Protein AF-A0A3S4HCJ6-F1 (afdb_monomer_lite)

Sequence (213 aa):
MVFKGLETVRTDWTPLAQQFQQELYLRIFRNQPYQDYVRETIARLMNGELDEQLVYRKRLRRPLAEYQRNVPPHVRAARLADEHNLKLGRAQQYQQRGTIKYVWTTSGPEPVDYQQSPLDYDHYLTKQLQPVAEGILPFVNDDFATIVTGQLGAILIFCHPFHGHESLKMKREENVTNVLPSSNIAPFPFLAPILTHLRLFMEMINYCLQLKN

Organism: Klebsiella pneumoniae (NCBI:txid573)

pLDDT: mean 72.39, std 23.64, range [26.91, 95.31]

InterPro domains:
  IPR006134 DNA-directed DNA polymerase, family B, multifunctional domain [PF00136] (1-133)
  IPR042087 DNA polymerase family B, thumb domain [G3DSA:1.10.132.60] (11-155)
  IPR043502 DNA/RNA polymerase superfamily [SSF56672] (1-153)
  IPR050240 DNA polymerase type-B [PTHR10322] (1-151)

Radius of gyration: 24.85 Å; chains: 1; bounding box: 61×75×48 Å

Secondary structure (DSSP, 8-state):
---SS-----TT--HHHHHHHHHHHHHHHTT---HHHHHHHHHHHHTTTTGGGG-EEEEE-S-GGG--SS--HHHHHHHHHHHHHHHTTPPPSSTT-EEEEEEEETTEEEEGGG--SPB-HHHHIIIIIHHHHHTTGGGGT--HHHHHHTT-TTTGGGS-------------------------------SSHHHHHHHHHHHHHHHHHHTT-

Structure (mmCIF, N/CA/C/O backbone):
data_AF-A0A3S4HCJ6-F1
#
_entry.id   AF-A0A3S4HCJ6-F1
#
loop_
_atom_site.group_PDB
_atom_site.id
_atom_site.type_symbol
_atom_site.label_atom_id
_atom_site.label_alt_id
_atom_site.label_comp_id
_atom_site.label_asym_id
_atom_site.label_entity_id
_atom_site.label_seq_id
_atom_site.pdbx_PDB_ins_code
_atom_site.Cartn_x
_atom_site.Cartn_y
_atom_site.Cartn_z
_atom_site.occupancy
_atom_site.B_iso_or_equiv
_atom_site.auth_seq_id
_atom_site.auth_comp_id
_atom_site.auth_asym_id
_atom_site.auth_atom_id
_atom_site.pdbx_PDB_model_num
ATOM 1 N N . MET A 1 1 ? 17.365 -16.003 -4.133 1.00 48.75 1 MET A N 1
ATOM 2 C CA . MET A 1 1 ? 18.194 -14.779 -4.202 1.00 48.75 1 MET A CA 1
ATOM 3 C C . MET A 1 1 ? 18.385 -14.273 -2.787 1.00 48.75 1 MET A C 1
ATOM 5 O O . MET A 1 1 ? 17.402 -14.214 -2.065 1.00 48.75 1 MET A O 1
ATOM 9 N N . VAL A 1 2 ? 19.619 -13.980 -2.373 1.00 39.50 2 VAL A N 1
ATOM 10 C CA . VAL A 1 2 ? 19.898 -13.366 -1.067 1.00 39.50 2 VAL A CA 1
ATOM 11 C C . VAL A 1 2 ? 20.221 -11.904 -1.341 1.00 39.50 2 VAL A C 1
ATOM 13 O O . VAL A 1 2 ? 21.279 -11.597 -1.881 1.00 39.50 2 VAL A O 1
ATOM 16 N N . PHE A 1 3 ? 19.284 -11.016 -1.032 1.00 48.72 3 PHE A N 1
ATOM 17 C CA . PHE A 1 3 ? 19.489 -9.576 -1.117 1.00 48.72 3 PHE A CA 1
ATOM 18 C C . PHE A 1 3 ? 20.264 -9.148 0.131 1.00 48.72 3 PHE A C 1
ATOM 20 O O . PHE A 1 3 ? 19.659 -9.014 1.185 1.00 48.72 3 PHE A O 1
ATOM 27 N N . LYS A 1 4 ? 21.592 -8.995 0.047 1.00 41.47 4 LYS A N 1
ATOM 28 C CA . LYS A 1 4 ? 22.380 -8.364 1.120 1.00 41.47 4 LYS A CA 1
ATOM 29 C C . LYS A 1 4 ? 22.558 -6.883 0.797 1.00 41.47 4 LYS A C 1
ATOM 31 O O . LYS A 1 4 ? 23.030 -6.558 -0.287 1.00 41.47 4 LYS A O 1
ATOM 36 N N . GLY A 1 5 ? 22.115 -5.997 1.690 1.00 49.81 5 GLY A N 1
ATOM 37 C CA . GLY A 1 5 ? 22.109 -4.533 1.486 1.00 49.81 5 GLY A CA 1
ATOM 38 C C . GLY A 1 5 ? 20.846 -3.941 0.832 1.00 49.81 5 GLY A C 1
ATOM 39 O O . GLY A 1 5 ? 20.590 -2.754 0.984 1.00 49.81 5 GLY A O 1
ATOM 40 N N . LEU A 1 6 ? 20.003 -4.774 0.208 1.00 48.22 6 LEU A N 1
ATOM 41 C CA . LEU A 1 6 ? 18.607 -4.471 -0.171 1.00 48.22 6 LEU A CA 1
ATOM 42 C C . LEU A 1 6 ? 17.599 -5.097 0.814 1.00 48.22 6 LEU A C 1
ATOM 44 O O . LEU A 1 6 ? 16.421 -5.272 0.521 1.00 48.22 6 LEU A O 1
ATOM 48 N N . GLU A 1 7 ? 18.077 -5.424 2.015 1.00 46.12 7 GLU A N 1
ATOM 49 C CA . GLU A 1 7 ? 17.316 -5.964 3.153 1.00 46.12 7 GLU A CA 1
ATOM 50 C C . GLU A 1 7 ? 16.294 -4.959 3.704 1.00 46.12 7 GLU A C 1
ATOM 52 O O . GLU A 1 7 ? 15.466 -5.284 4.553 1.00 46.12 7 GLU A O 1
ATOM 57 N N . THR A 1 8 ? 16.315 -3.729 3.190 1.00 47.72 8 THR A N 1
ATOM 58 C CA . THR A 1 8 ? 15.335 -2.678 3.445 1.00 47.72 8 THR A CA 1
ATOM 59 C C . THR A 1 8 ? 14.027 -2.947 2.699 1.00 47.72 8 THR A C 1
ATOM 61 O O . THR A 1 8 ? 13.457 -2.042 2.095 1.00 47.72 8 THR A O 1
ATOM 64 N N . VAL A 1 9 ? 13.503 -4.176 2.773 1.00 55.75 9 VAL A N 1
ATOM 65 C CA . VAL A 1 9 ? 12.063 -4.388 2.608 1.00 55.75 9 VAL A CA 1
ATOM 66 C C . VAL A 1 9 ? 11.426 -3.547 3.699 1.00 55.75 9 VAL A C 1
ATOM 68 O O . VAL A 1 9 ? 11.427 -3.912 4.882 1.00 55.75 9 VAL A O 1
ATOM 71 N N . ARG A 1 10 ? 11.004 -2.334 3.339 1.00 69.56 10 ARG A N 1
ATOM 72 C CA . ARG A 1 10 ? 10.544 -1.402 4.350 1.00 69.56 10 ARG A CA 1
ATOM 73 C C . ARG A 1 10 ? 9.293 -2.015 4.970 1.00 69.56 10 ARG A C 1
ATOM 75 O O . ARG A 1 10 ? 8.376 -2.450 4.284 1.00 69.56 10 ARG A O 1
ATOM 82 N N . THR A 1 11 ? 9.252 -2.086 6.297 1.00 68.31 11 THR A N 1
ATOM 83 C CA . THR A 1 11 ? 8.130 -2.730 7.014 1.00 68.31 11 THR A CA 1
ATOM 84 C C . THR A 1 11 ? 6.789 -2.013 6.835 1.00 68.31 11 THR A C 1
ATOM 86 O O . THR A 1 11 ? 5.770 -2.462 7.350 1.00 68.31 11 THR A O 1
ATOM 89 N N . ASP A 1 12 ? 6.790 -0.839 6.211 1.00 73.00 12 ASP A N 1
ATOM 90 C CA . ASP A 1 12 ? 5.617 -0.067 5.823 1.00 73.00 12 ASP A CA 1
ATOM 91 C C . ASP A 1 12 ? 5.194 -0.304 4.365 1.00 73.00 12 ASP A C 1
ATOM 93 O O . ASP A 1 12 ? 4.282 0.370 3.896 1.00 73.00 12 ASP A O 1
ATOM 97 N N . TRP A 1 13 ? 5.813 -1.255 3.662 1.00 86.25 13 TRP A N 1
ATOM 98 C CA . TRP A 1 13 ? 5.449 -1.611 2.296 1.00 86.25 13 TRP A CA 1
ATOM 99 C C . TRP A 1 13 ? 4.347 -2.652 2.227 1.00 86.25 13 TRP A C 1
ATOM 101 O O . TRP A 1 13 ? 4.312 -3.629 2.982 1.00 86.25 13 TRP A O 1
ATOM 111 N N . THR A 1 14 ? 3.472 -2.433 1.258 1.00 91.81 14 THR A N 1
ATOM 112 C CA . THR A 1 14 ? 2.421 -3.364 0.858 1.00 91.81 14 THR A CA 1
ATOM 113 C C . THR A 1 14 ? 3.012 -4.599 0.172 1.00 91.81 14 THR A C 1
ATOM 115 O O . THR A 1 14 ? 4.110 -4.520 -0.389 1.00 91.81 14 THR A O 1
ATOM 118 N N . PRO A 1 15 ? 2.306 -5.745 0.179 1.00 91.81 15 PRO A N 1
ATOM 119 C CA . PRO A 1 15 ? 2.662 -6.882 -0.667 1.00 91.81 15 PRO A CA 1
ATOM 120 C C . PRO A 1 15 ? 2.902 -6.485 -2.130 1.00 91.81 15 PRO A C 1
ATOM 122 O O . PRO A 1 15 ? 3.870 -6.966 -2.716 1.00 91.81 15 PRO A O 1
ATOM 125 N N . LEU A 1 16 ? 2.110 -5.543 -2.661 1.00 92.88 16 LEU A N 1
ATOM 126 C CA . LEU A 1 16 ? 2.294 -4.979 -4.000 1.00 92.88 16 LEU A CA 1
ATOM 127 C C . LEU A 1 16 ? 3.714 -4.431 -4.196 1.00 92.88 16 LEU A C 1
ATOM 129 O O . LEU A 1 16 ? 4.419 -4.857 -5.106 1.00 92.88 16 LEU A O 1
ATOM 133 N N . ALA A 1 17 ? 4.158 -3.510 -3.335 1.00 91.12 17 ALA A N 1
ATOM 134 C CA . ALA A 1 17 ? 5.486 -2.901 -3.455 1.00 91.12 17 ALA A CA 1
ATOM 135 C C . ALA A 1 17 ? 6.613 -3.930 -3.329 1.00 91.12 17 ALA A C 1
ATOM 137 O O . ALA A 1 17 ? 7.614 -3.851 -4.036 1.00 91.12 17 ALA A O 1
ATOM 138 N N . GLN A 1 18 ? 6.449 -4.901 -2.427 1.00 89.88 18 GLN A N 1
ATOM 139 C CA . GLN A 1 18 ? 7.444 -5.948 -2.206 1.00 89.88 18 GLN A CA 1
ATOM 140 C C . GLN A 1 18 ? 7.595 -6.842 -3.439 1.00 89.88 18 GLN A C 1
ATOM 142 O O . GLN A 1 18 ? 8.719 -7.117 -3.857 1.00 89.88 18 GLN A O 1
ATOM 147 N N . GLN A 1 19 ? 6.479 -7.274 -4.032 1.00 90.75 19 GLN A N 1
ATOM 148 C CA . GLN A 1 19 ? 6.490 -8.079 -5.254 1.00 90.75 19 GLN A CA 1
ATOM 149 C C . GLN A 1 19 ? 7.031 -7.280 -6.438 1.00 90.75 19 GLN A C 1
ATOM 151 O O . GLN A 1 19 ? 7.912 -7.764 -7.147 1.00 90.75 19 GLN A O 1
ATOM 156 N N . PHE A 1 20 ? 6.573 -6.036 -6.593 1.00 92.19 20 PHE A N 1
ATOM 157 C CA . PHE A 1 20 ? 7.039 -5.137 -7.641 1.00 92.19 20 PHE A CA 1
ATOM 158 C C . PHE A 1 20 ? 8.551 -4.912 -7.576 1.00 92.19 20 PHE A C 1
ATOM 160 O O . PHE A 1 20 ? 9.236 -5.033 -8.588 1.00 92.19 20 PHE A O 1
ATOM 167 N N . GLN A 1 21 ? 9.098 -4.670 -6.381 1.00 89.38 21 GLN A N 1
ATOM 168 C CA . GLN A 1 21 ? 10.539 -4.530 -6.185 1.00 89.38 21 GLN A CA 1
ATOM 169 C C . GLN A 1 21 ? 11.288 -5.798 -6.578 1.00 89.38 21 GLN A C 1
ATOM 171 O O . GLN A 1 21 ? 12.254 -5.723 -7.330 1.00 89.38 21 GLN A O 1
ATOM 176 N N . GLN A 1 22 ? 10.862 -6.956 -6.068 1.00 89.38 22 GLN A N 1
ATOM 177 C CA . GLN A 1 22 ? 11.552 -8.218 -6.325 1.00 89.38 22 GLN A CA 1
ATOM 178 C C . GLN A 1 22 ? 11.616 -8.529 -7.820 1.00 89.38 22 GLN A C 1
ATOM 180 O O . GLN A 1 22 ? 12.688 -8.856 -8.326 1.00 89.38 22 GLN A O 1
ATOM 185 N N . GLU A 1 23 ? 10.495 -8.390 -8.522 1.00 91.38 23 GLU A N 1
ATOM 186 C CA . GLU A 1 23 ? 10.385 -8.716 -9.941 1.00 91.38 23 GLU A CA 1
ATOM 187 C C . GLU A 1 23 ? 11.097 -7.684 -10.827 1.00 91.38 23 GLU A C 1
ATOM 189 O O . GLU A 1 23 ? 11.856 -8.060 -11.723 1.00 91.38 23 GLU A O 1
ATOM 194 N N . LEU A 1 24 ? 10.942 -6.385 -10.541 1.00 90.56 24 LEU A N 1
ATOM 195 C CA . LEU A 1 24 ? 11.655 -5.325 -11.260 1.00 90.56 24 LEU A CA 1
ATOM 196 C C . LEU A 1 24 ? 13.171 -5.504 -11.131 1.00 90.56 24 LEU A C 1
ATOM 198 O O . LEU A 1 24 ? 13.900 -5.452 -12.121 1.00 90.56 24 LEU A O 1
ATOM 202 N N . TYR A 1 25 ? 13.648 -5.773 -9.917 1.00 88.56 25 TYR A N 1
ATOM 203 C CA . TYR A 1 25 ? 15.071 -5.951 -9.651 1.00 88.56 25 TYR A CA 1
ATOM 204 C C . TYR A 1 25 ? 15.590 -7.218 -10.322 1.00 88.56 25 TYR A C 1
ATOM 206 O O . TYR A 1 25 ? 16.663 -7.202 -10.918 1.00 88.56 25 TYR A O 1
ATOM 214 N N . LEU A 1 26 ? 14.824 -8.311 -10.270 1.00 89.19 26 LEU A N 1
ATOM 215 C CA . LEU A 1 26 ? 15.171 -9.559 -10.941 1.00 89.19 26 LEU A CA 1
ATOM 216 C C . LEU A 1 26 ? 15.372 -9.351 -12.445 1.00 89.19 26 LEU A C 1
ATOM 218 O O . LEU A 1 26 ? 16.354 -9.850 -12.997 1.00 89.19 26 LEU A O 1
ATOM 222 N N . ARG A 1 27 ? 14.469 -8.609 -13.092 1.00 90.94 27 ARG A N 1
ATOM 223 C CA . ARG A 1 27 ? 14.547 -8.306 -14.526 1.00 90.94 27 ARG A CA 1
ATOM 224 C C . ARG A 1 27 ? 15.751 -7.440 -14.849 1.00 90.94 27 ARG A C 1
ATOM 226 O O . ARG A 1 27 ? 16.522 -7.802 -15.732 1.00 90.94 27 ARG A O 1
ATOM 233 N N . ILE A 1 28 ? 15.962 -6.364 -14.091 1.00 88.12 28 ILE A N 1
ATOM 234 C CA . ILE A 1 28 ? 17.108 -5.466 -14.272 1.00 88.12 28 ILE A CA 1
ATOM 235 C C . ILE A 1 28 ? 18.428 -6.227 -14.100 1.00 88.12 28 ILE A C 1
ATOM 237 O O . ILE A 1 28 ? 19.285 -6.170 -14.976 1.00 88.12 28 ILE A O 1
ATOM 241 N N . PHE A 1 29 ? 18.578 -7.023 -13.038 1.00 85.50 29 PHE A N 1
ATOM 242 C CA . PHE A 1 29 ? 19.799 -7.804 -12.808 1.00 85.50 29 PHE A CA 1
ATOM 243 C C . PHE A 1 29 ? 20.041 -8.895 -13.854 1.00 85.50 29 PHE A C 1
ATOM 245 O O . PHE A 1 29 ? 21.175 -9.334 -14.034 1.00 85.50 29 PHE A O 1
ATOM 252 N N . ARG A 1 30 ? 18.991 -9.353 -14.538 1.00 89.69 30 ARG A N 1
ATOM 253 C CA . ARG A 1 30 ? 19.085 -10.309 -15.647 1.00 89.69 30 ARG A CA 1
ATOM 254 C C . ARG A 1 30 ? 19.177 -9.634 -17.017 1.00 89.69 30 ARG A C 1
ATOM 256 O O . ARG A 1 30 ? 19.143 -10.346 -18.016 1.00 89.69 30 ARG A O 1
ATOM 263 N N . ASN A 1 31 ? 19.277 -8.303 -17.076 1.00 87.06 31 ASN A N 1
ATOM 264 C CA . AS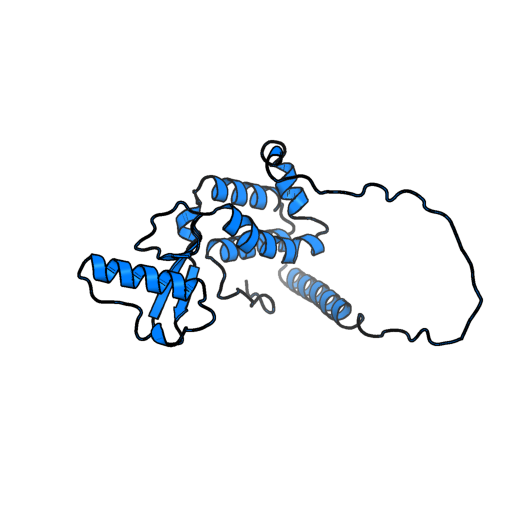N A 1 31 ? 19.222 -7.515 -18.311 1.00 87.06 31 ASN A CA 1
ATOM 265 C C . ASN A 1 31 ? 17.983 -7.836 -19.175 1.00 87.06 31 ASN A C 1
ATOM 267 O O . ASN A 1 31 ? 18.051 -7.862 -20.402 1.00 87.06 31 ASN A O 1
ATOM 271 N N . GLN A 1 32 ? 16.849 -8.126 -18.533 1.00 89.75 32 GLN A N 1
ATOM 272 C CA . GLN A 1 32 ? 15.577 -8.405 -19.196 1.00 89.75 32 GLN A CA 1
ATOM 273 C C . GLN A 1 32 ? 14.756 -7.121 -19.384 1.00 89.75 32 GLN A C 1
ATOM 275 O O . GLN A 1 32 ? 14.854 -6.207 -18.560 1.00 89.75 32 GLN A O 1
ATOM 280 N N . PRO A 1 33 ? 13.879 -7.063 -20.405 1.00 90.25 33 PRO A N 1
ATOM 281 C CA . PRO A 1 33 ? 12.926 -5.970 -20.553 1.00 90.25 33 PRO A CA 1
ATOM 282 C C . PRO A 1 33 ? 12.009 -5.853 -19.325 1.00 90.25 33 PRO A C 1
ATOM 284 O O . PRO A 1 33 ? 11.351 -6.817 -18.915 1.00 90.25 33 PRO A O 1
ATOM 287 N N . TYR A 1 34 ? 11.960 -4.657 -18.738 1.00 91.75 34 TYR A N 1
ATOM 288 C CA . TYR A 1 34 ? 11.163 -4.362 -17.542 1.00 91.75 34 TYR A CA 1
ATOM 289 C C . TYR A 1 34 ? 10.093 -3.287 -17.762 1.00 91.75 34 TYR A C 1
ATOM 291 O O . TYR A 1 34 ? 9.140 -3.233 -16.992 1.00 91.75 34 TYR A O 1
ATOM 299 N N . GLN A 1 35 ? 10.199 -2.458 -18.805 1.00 89.38 35 GLN A N 1
ATOM 300 C CA . GLN A 1 35 ? 9.256 -1.358 -19.051 1.00 89.38 35 GLN A CA 1
ATOM 301 C C . GLN A 1 35 ? 7.813 -1.854 -19.225 1.00 89.38 35 GLN A C 1
ATOM 303 O O . GLN A 1 35 ? 6.892 -1.289 -18.640 1.00 89.38 35 GLN A O 1
ATOM 308 N N . ASP A 1 36 ? 7.613 -2.947 -19.966 1.00 89.81 36 ASP A N 1
ATOM 309 C CA . ASP A 1 36 ? 6.287 -3.557 -20.144 1.00 89.81 36 ASP A CA 1
ATOM 310 C C . ASP A 1 36 ? 5.726 -4.097 -18.833 1.00 89.81 36 ASP A C 1
ATOM 312 O O . ASP A 1 36 ? 4.558 -3.883 -18.536 1.00 89.81 36 ASP A O 1
ATOM 316 N N . TYR A 1 37 ? 6.576 -4.703 -18.002 1.00 92.06 37 TYR A N 1
ATOM 317 C CA . TYR A 1 37 ? 6.180 -5.179 -16.679 1.00 92.06 37 TYR A CA 1
ATOM 318 C C . TYR A 1 37 ? 5.717 -4.037 -15.768 1.00 92.06 37 TYR A C 1
ATOM 320 O O . TYR A 1 37 ? 4.705 -4.164 -15.076 1.00 92.06 37 TYR A O 1
ATOM 328 N N . VAL A 1 38 ? 6.430 -2.906 -15.780 1.00 90.81 38 VAL A N 1
ATOM 329 C CA . VAL A 1 38 ? 6.038 -1.718 -15.010 1.00 90.81 38 VAL A CA 1
ATOM 330 C C . VAL A 1 38 ? 4.691 -1.187 -15.500 1.00 90.81 38 VAL A C 1
ATOM 332 O O . VAL A 1 38 ? 3.785 -0.995 -14.690 1.00 90.81 38 VAL A O 1
ATOM 335 N N . ARG A 1 39 ? 4.526 -1.021 -16.817 1.00 89.00 39 ARG A N 1
ATOM 336 C CA . ARG A 1 39 ? 3.276 -0.546 -17.435 1.00 89.00 39 ARG A CA 1
ATOM 337 C C . ARG A 1 39 ? 2.092 -1.471 -17.163 1.00 89.00 39 ARG A C 1
ATOM 339 O O . ARG A 1 39 ? 1.010 -1.006 -16.815 1.00 89.00 39 ARG A O 1
ATOM 346 N N . GLU A 1 40 ? 2.295 -2.778 -17.277 1.00 91.56 40 GLU A N 1
ATOM 347 C CA . GLU A 1 40 ? 1.274 -3.780 -16.978 1.00 91.56 40 GLU A CA 1
ATOM 348 C C . GLU A 1 40 ? 0.887 -3.742 -15.498 1.00 91.56 40 GLU A C 1
ATOM 350 O O . GLU A 1 40 ? -0.295 -3.706 -15.172 1.00 91.56 40 GLU A O 1
ATOM 355 N N . THR A 1 41 ? 1.864 -3.668 -14.591 1.00 92.75 41 THR A N 1
ATOM 356 C CA . THR A 1 41 ? 1.593 -3.594 -13.147 1.00 92.75 41 THR A CA 1
ATOM 357 C C . THR A 1 41 ? 0.760 -2.362 -12.795 1.00 92.75 41 THR A C 1
ATOM 359 O O . THR A 1 41 ? -0.176 -2.458 -12.002 1.00 92.75 41 THR A O 1
ATOM 362 N N . ILE A 1 42 ? 1.058 -1.212 -13.407 1.00 91.44 42 ILE A N 1
ATOM 363 C CA . ILE A 1 42 ? 0.298 0.025 -13.197 1.00 91.44 42 ILE A CA 1
ATOM 364 C C . ILE A 1 42 ? -1.118 -0.102 -13.759 1.00 91.44 42 ILE A C 1
ATOM 366 O O . ILE A 1 42 ? -2.069 0.241 -13.064 1.00 91.44 42 ILE A O 1
ATOM 370 N N . ALA A 1 43 ? -1.283 -0.639 -14.970 1.00 90.56 43 ALA A N 1
ATOM 371 C CA . ALA A 1 43 ? -2.606 -0.857 -15.553 1.00 90.56 43 ALA A CA 1
ATOM 372 C C . ALA A 1 43 ? -3.470 -1.779 -14.675 1.00 90.56 43 ALA A C 1
ATOM 374 O O . ALA A 1 43 ? -4.614 -1.453 -14.371 1.00 90.56 43 ALA A O 1
ATOM 375 N N . ARG A 1 44 ? -2.896 -2.883 -14.185 1.00 92.44 44 ARG A N 1
ATOM 376 C CA . ARG A 1 44 ? -3.575 -3.827 -13.285 1.00 92.44 44 ARG A CA 1
ATOM 377 C C . ARG A 1 44 ? -3.937 -3.199 -11.941 1.00 92.44 44 ARG A C 1
ATOM 379 O O . ARG A 1 44 ? -5.012 -3.473 -11.413 1.00 92.44 44 ARG A O 1
ATOM 386 N N . LEU A 1 45 ? -3.075 -2.331 -11.405 1.00 91.88 45 LEU A N 1
ATOM 387 C CA . LEU A 1 45 ? -3.382 -1.542 -10.211 1.00 91.88 45 LEU A CA 1
ATOM 388 C C . LEU A 1 45 ? -4.577 -0.612 -10.458 1.00 91.88 45 LEU A C 1
ATOM 390 O O . LEU A 1 45 ? -5.504 -0.606 -9.659 1.00 91.88 45 LEU A O 1
ATOM 394 N N . MET A 1 46 ? -4.573 0.143 -11.560 1.00 88.88 46 MET A N 1
ATOM 395 C CA . MET A 1 46 ? -5.653 1.083 -11.890 1.00 88.88 46 MET A CA 1
ATOM 396 C C . MET A 1 46 ? -6.980 0.379 -12.212 1.00 88.88 46 MET A C 1
ATOM 398 O O . MET A 1 46 ? -8.044 0.950 -11.988 1.00 88.88 46 MET A O 1
ATOM 402 N N . ASN A 1 47 ? -6.924 -0.864 -12.695 1.00 90.75 47 ASN A N 1
ATOM 403 C CA . ASN A 1 47 ? -8.097 -1.703 -12.948 1.00 90.75 47 ASN A CA 1
ATOM 404 C C . ASN A 1 47 ? -8.655 -2.392 -11.687 1.00 90.75 47 ASN A C 1
ATOM 406 O O . ASN A 1 47 ? -9.672 -3.076 -11.784 1.00 90.75 47 ASN A O 1
ATOM 410 N N . GLY A 1 48 ? -8.009 -2.256 -10.522 1.00 91.38 48 GLY A N 1
ATOM 411 C CA . GLY A 1 48 ? -8.428 -2.929 -9.284 1.00 91.38 48 GLY A CA 1
ATOM 412 C C . GLY A 1 48 ? -8.138 -4.436 -9.251 1.00 91.38 48 GLY A C 1
ATOM 413 O O . GLY A 1 48 ? -8.716 -5.184 -8.469 1.00 91.38 48 GLY A O 1
ATOM 414 N N . GLU A 1 49 ? -7.234 -4.931 -10.101 1.00 92.81 49 GLU A N 1
ATOM 415 C CA . GLU A 1 49 ? -6.883 -6.360 -10.141 1.00 92.81 49 GLU A CA 1
ATOM 416 C C . GLU A 1 49 ? -5.918 -6.773 -9.018 1.00 92.81 49 GLU A C 1
ATOM 418 O O . GLU A 1 49 ? -5.629 -7.957 -8.836 1.00 92.81 49 GLU A O 1
ATOM 423 N N . LEU A 1 50 ? -5.360 -5.797 -8.297 1.00 92.69 50 LEU A N 1
ATOM 424 C CA . LEU A 1 50 ? -4.306 -5.993 -7.299 1.00 92.69 50 LEU A CA 1
ATOM 425 C C . LEU A 1 50 ? -4.754 -5.636 -5.873 1.00 92.69 50 LEU A C 1
ATOM 427 O O . LEU A 1 50 ? -3.909 -5.565 -4.981 1.00 92.69 50 LEU A O 1
ATOM 431 N N . ASP A 1 51 ? -6.056 -5.458 -5.638 1.00 91.88 51 ASP A N 1
ATOM 432 C CA . ASP A 1 51 ? -6.633 -4.940 -4.387 1.00 91.88 51 ASP A CA 1
ATOM 433 C C . ASP A 1 51 ? -6.209 -5.717 -3.136 1.00 91.88 51 ASP A C 1
ATOM 435 O O . ASP A 1 51 ? -5.864 -5.135 -2.104 1.00 91.88 51 ASP A O 1
ATOM 439 N N . GLU A 1 52 ? -6.125 -7.044 -3.234 1.00 90.69 52 GLU A N 1
ATOM 440 C CA . GLU A 1 52 ? -5.689 -7.904 -2.127 1.00 90.69 52 GLU A CA 1
ATOM 441 C C . GLU A 1 52 ? -4.250 -7.607 -1.670 1.00 90.69 52 GLU A C 1
ATOM 443 O O . GLU A 1 52 ? -3.873 -7.849 -0.517 1.00 90.69 52 GLU A O 1
ATOM 448 N N . GLN A 1 53 ? -3.432 -7.055 -2.567 1.00 92.31 53 GLN A N 1
ATOM 449 C CA . GLN A 1 53 ? -2.035 -6.725 -2.317 1.00 92.31 53 GLN A CA 1
ATOM 450 C C . GLN A 1 53 ? -1.841 -5.318 -1.749 1.00 92.31 53 GLN A C 1
ATOM 452 O O . GLN A 1 53 ? -0.714 -4.960 -1.407 1.00 92.31 53 GLN A O 1
ATOM 457 N N . LEU A 1 54 ? -2.913 -4.533 -1.608 1.00 93.81 54 LEU A N 1
ATOM 458 C CA . LEU A 1 54 ? -2.885 -3.135 -1.161 1.00 93.81 54 LEU A CA 1
ATOM 459 C C . LEU A 1 54 ? -2.986 -2.982 0.365 1.00 93.81 54 LEU A C 1
ATOM 461 O O . LEU A 1 54 ? -2.995 -1.872 0.906 1.00 93.81 54 LEU A O 1
ATOM 465 N N . VAL A 1 55 ? -3.041 -4.104 1.085 1.00 93.75 55 VAL A N 1
ATOM 466 C CA . VAL A 1 55 ? -3.216 -4.136 2.537 1.00 93.75 55 VAL A CA 1
ATOM 467 C C . VAL A 1 55 ? -1.917 -3.796 3.265 1.00 93.75 55 VAL A C 1
ATOM 469 O O . VAL A 1 55 ? -0.945 -4.558 3.258 1.00 93.75 55 VAL A O 1
ATOM 472 N N . TYR A 1 56 ? -1.939 -2.698 4.014 1.00 93.06 56 TYR A N 1
ATOM 473 C CA . TYR A 1 56 ? -0.910 -2.370 4.990 1.00 93.06 56 TYR A CA 1
ATOM 474 C C . TYR A 1 56 ? -1.084 -3.188 6.265 1.00 93.06 56 TYR A C 1
ATOM 476 O O . TYR A 1 56 ? -2.194 -3.425 6.744 1.00 93.06 56 TYR A O 1
ATOM 484 N N . ARG A 1 57 ? 0.039 -3.571 6.880 1.00 90.62 57 ARG A N 1
ATOM 485 C CA . ARG A 1 57 ? 0.059 -4.251 8.181 1.00 90.62 57 ARG A CA 1
ATOM 486 C C . ARG A 1 57 ? 0.976 -3.505 9.132 1.00 90.62 57 ARG A C 1
ATOM 488 O O . ARG A 1 57 ? 2.158 -3.322 8.847 1.00 90.62 57 ARG A O 1
ATOM 495 N N . LYS A 1 58 ? 0.458 -3.083 10.286 1.00 90.12 58 LYS A N 1
ATOM 496 C CA . LYS A 1 58 ? 1.288 -2.433 11.307 1.00 90.12 58 LYS A CA 1
ATOM 497 C C . LYS A 1 58 ? 0.924 -2.892 12.706 1.00 90.12 58 LYS A C 1
ATOM 499 O O . LYS A 1 58 ? -0.245 -3.038 13.048 1.00 90.12 58 LYS A O 1
ATOM 504 N N . ARG A 1 59 ? 1.951 -3.090 13.532 1.00 89.31 59 ARG A N 1
ATOM 505 C CA . ARG A 1 59 ? 1.782 -3.388 14.953 1.00 89.31 59 ARG A CA 1
ATOM 506 C C . ARG A 1 59 ? 1.609 -2.095 15.746 1.00 89.31 59 ARG A C 1
ATOM 508 O O . ARG A 1 59 ? 2.466 -1.212 15.683 1.00 89.31 59 ARG A O 1
ATOM 515 N N . LEU A 1 60 ? 0.548 -2.030 16.539 1.00 88.19 60 LEU A N 1
ATOM 516 C CA . LEU A 1 60 ? 0.341 -1.015 17.564 1.00 88.19 60 LEU A CA 1
ATOM 517 C C . LEU A 1 60 ? 1.293 -1.312 18.727 1.00 88.19 60 LEU A C 1
ATOM 519 O O . LEU A 1 60 ? 1.170 -2.333 19.408 1.00 88.19 60 LEU A O 1
ATOM 523 N N . ARG A 1 61 ? 2.299 -0.450 18.910 1.00 86.19 61 ARG A N 1
ATOM 524 C CA . ARG A 1 61 ? 3.317 -0.608 19.966 1.00 86.19 61 ARG A CA 1
ATOM 525 C C . ARG A 1 61 ? 2.830 -0.108 21.324 1.00 86.19 61 ARG A C 1
ATOM 527 O O . ARG A 1 61 ? 3.310 -0.587 22.347 1.00 86.19 61 ARG A O 1
ATOM 534 N N . ARG A 1 62 ? 1.899 0.844 21.321 1.00 86.06 62 ARG A N 1
ATOM 535 C CA . ARG A 1 62 ? 1.306 1.452 22.512 1.00 86.06 62 ARG A CA 1
ATOM 536 C C . ARG A 1 62 ? -0.220 1.280 22.491 1.00 86.06 62 ARG A C 1
ATOM 538 O O . ARG A 1 62 ? -0.775 1.071 21.409 1.00 86.06 62 ARG A O 1
ATOM 545 N N . PRO A 1 63 ? -0.885 1.341 23.652 1.00 86.50 63 PRO A N 1
ATOM 546 C CA . PRO A 1 63 ? -2.334 1.484 23.755 1.00 86.50 63 PRO A CA 1
ATOM 547 C C . PRO A 1 63 ? -2.881 2.667 22.944 1.00 86.50 63 PRO A C 1
ATOM 549 O O . PRO A 1 63 ? -2.235 3.712 22.840 1.00 86.50 63 PRO A O 1
ATOM 552 N N . LEU A 1 64 ? -4.095 2.532 22.399 1.00 84.94 64 LEU A N 1
ATOM 553 C CA . LEU A 1 64 ? -4.722 3.562 21.551 1.00 84.94 64 LEU A CA 1
ATOM 554 C C . LEU A 1 64 ? -4.910 4.916 22.255 1.00 84.94 64 LEU A C 1
ATOM 556 O O . LEU A 1 64 ? -4.829 5.966 21.605 1.00 84.94 64 LEU A O 1
ATOM 560 N N . ALA A 1 65 ? -5.136 4.886 23.570 1.00 84.12 65 ALA A N 1
ATOM 561 C CA . ALA A 1 65 ? -5.325 6.068 24.409 1.00 84.12 65 ALA A CA 1
ATOM 562 C C . ALA A 1 65 ? -4.046 6.915 24.570 1.00 84.12 65 ALA A C 1
ATOM 564 O O . ALA A 1 65 ? -4.125 8.118 24.812 1.00 84.12 65 ALA A O 1
ATOM 565 N N . GLU A 1 66 ? -2.861 6.322 24.395 1.00 84.75 66 GLU A N 1
ATOM 566 C CA . GLU A 1 66 ? -1.583 7.032 24.548 1.00 84.75 66 GLU A CA 1
ATOM 567 C C . GLU A 1 66 ? -1.242 7.922 23.339 1.00 84.75 66 GLU A C 1
ATOM 569 O O . GLU A 1 66 ? -0.383 8.803 23.420 1.00 84.75 66 GLU A O 1
ATOM 574 N N . TYR A 1 67 ? -1.915 7.730 22.202 1.00 83.25 67 TYR A N 1
ATOM 575 C CA . TYR A 1 67 ? -1.694 8.521 20.990 1.00 83.25 67 TYR A CA 1
ATOM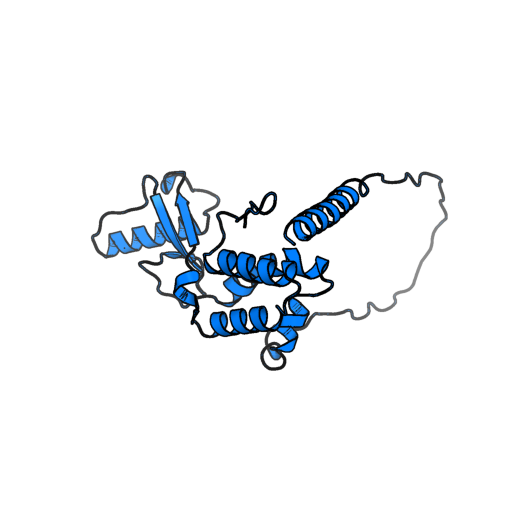 576 C C . TYR A 1 67 ? -2.527 9.813 21.008 1.00 83.25 67 TYR A C 1
ATOM 578 O O . TYR A 1 67 ? -3.588 9.886 20.389 1.00 83.25 67 TYR A O 1
ATOM 586 N N . GLN A 1 68 ? -2.059 10.842 21.721 1.00 78.25 68 GLN A N 1
ATOM 587 C CA . GLN A 1 68 ? -2.820 12.091 21.902 1.00 78.25 68 GLN A CA 1
ATOM 588 C C . GLN A 1 68 ? -2.496 13.200 20.885 1.00 78.25 68 GLN A C 1
ATOM 590 O O . GLN A 1 68 ? -3.398 13.923 20.482 1.00 78.25 68 GLN A O 1
ATOM 595 N N . ARG A 1 69 ? -1.231 13.358 20.461 1.00 78.88 69 ARG A N 1
ATOM 596 C CA . ARG A 1 69 ? -0.801 14.520 19.646 1.00 78.88 69 ARG A CA 1
ATOM 597 C C . ARG A 1 69 ? -0.739 14.245 18.146 1.00 78.88 69 ARG A C 1
ATOM 599 O O . ARG A 1 69 ? -1.437 14.885 17.375 1.00 78.88 69 ARG A O 1
ATOM 606 N N . ASN A 1 70 ? 0.103 13.304 17.727 1.00 84.44 70 ASN A N 1
ATOM 607 C CA . ASN A 1 70 ? 0.194 12.885 16.331 1.00 84.44 70 ASN A CA 1
ATOM 608 C C . ASN A 1 70 ? -0.437 11.501 16.230 1.00 84.44 70 ASN A C 1
ATOM 610 O O . ASN A 1 70 ? 0.031 10.585 16.907 1.00 84.44 70 ASN A O 1
ATOM 614 N N . VAL A 1 71 ? -1.510 11.375 15.451 1.00 85.25 71 VAL A N 1
ATOM 615 C CA . VAL A 1 71 ? -2.242 10.119 15.262 1.00 85.25 71 VAL A CA 1
ATOM 616 C C . VAL A 1 71 ? -1.780 9.502 13.944 1.00 85.25 71 VAL A C 1
ATOM 618 O O . VAL A 1 71 ? -2.194 9.967 12.881 1.00 85.25 71 VAL A O 1
ATOM 621 N N . PRO A 1 72 ? -0.932 8.457 13.986 1.00 89.94 72 PRO A N 1
ATOM 622 C CA . PRO A 1 72 ? -0.501 7.763 12.784 1.00 89.94 72 PRO A CA 1
ATOM 623 C C . PRO A 1 72 ? -1.681 7.153 12.010 1.00 89.94 72 PRO A C 1
ATOM 625 O O . PRO A 1 72 ? -2.698 6.813 12.622 1.00 89.94 72 PRO A O 1
ATOM 628 N N . PRO A 1 73 ? -1.529 6.889 10.700 1.00 91.75 73 PRO A N 1
ATOM 629 C CA . PRO A 1 73 ? -2.603 6.331 9.873 1.00 91.75 73 PRO A CA 1
ATOM 630 C C . PRO A 1 73 ? -3.128 4.988 10.401 1.00 91.75 73 PRO A C 1
ATOM 632 O O . PRO A 1 73 ? -4.332 4.787 10.506 1.00 91.75 73 PRO A O 1
ATOM 635 N N . HIS A 1 74 ? -2.236 4.104 10.852 1.00 90.75 74 HIS A N 1
ATOM 636 C CA . HIS A 1 74 ? -2.610 2.817 11.443 1.00 90.75 74 HIS A CA 1
ATOM 637 C C . HIS A 1 74 ? -3.369 2.954 12.778 1.00 90.75 74 HIS A C 1
ATOM 639 O O . HIS A 1 74 ? -4.227 2.133 13.082 1.00 90.75 74 HIS A O 1
ATOM 645 N N . VAL A 1 75 ? -3.087 3.995 13.572 1.00 91.81 75 VAL A N 1
ATOM 646 C CA . VAL A 1 75 ? -3.835 4.292 14.809 1.00 91.81 75 VAL A CA 1
ATOM 647 C C . VAL A 1 75 ? -5.215 4.848 14.468 1.00 91.81 75 VAL A C 1
ATOM 649 O O . VAL A 1 75 ? -6.190 4.473 15.112 1.00 91.81 75 VAL A O 1
ATOM 652 N N . ARG A 1 76 ? -5.317 5.699 13.437 1.00 92.31 76 ARG A N 1
ATOM 653 C CA . ARG A 1 76 ? -6.603 6.197 12.929 1.00 92.31 76 ARG A CA 1
ATOM 654 C C . ARG A 1 76 ? -7.493 5.045 12.456 1.00 92.31 76 ARG A C 1
ATOM 656 O O . ARG A 1 76 ? -8.623 4.944 12.919 1.00 92.31 76 ARG A O 1
ATOM 663 N N . ALA A 1 77 ? -6.962 4.143 11.631 1.00 93.25 77 ALA A N 1
ATOM 664 C CA . ALA A 1 77 ? -7.693 2.966 11.160 1.00 93.25 77 ALA A CA 1
ATOM 665 C C . ALA A 1 77 ? -8.142 2.052 12.315 1.00 93.25 77 ALA A C 1
ATOM 667 O O . ALA A 1 77 ? -9.273 1.576 12.329 1.00 93.25 77 ALA A O 1
ATOM 668 N N . ALA A 1 78 ? -7.288 1.850 13.324 1.00 92.12 78 ALA A N 1
ATOM 669 C CA . ALA A 1 78 ? -7.636 1.060 14.504 1.00 92.12 78 ALA A CA 1
ATOM 670 C C . ALA A 1 78 ? -8.751 1.701 15.354 1.00 92.12 78 ALA A C 1
ATOM 672 O O . ALA A 1 78 ? -9.614 0.987 15.858 1.00 92.12 78 ALA A O 1
ATOM 673 N N . ARG A 1 79 ? -8.773 3.038 15.485 1.00 91.31 79 ARG A N 1
ATOM 674 C CA . ARG A 1 79 ? -9.879 3.754 16.149 1.00 91.31 79 ARG A CA 1
ATOM 675 C C . ARG A 1 79 ? -11.194 3.573 15.403 1.00 91.31 79 ARG A C 1
ATOM 677 O O . ARG A 1 79 ? -12.182 3.222 16.033 1.00 91.31 79 ARG A O 1
ATOM 684 N N . LEU A 1 80 ? -11.178 3.727 14.078 1.00 91.81 80 LEU A N 1
ATOM 685 C CA . LEU A 1 80 ? -12.358 3.495 13.240 1.00 91.81 80 LEU A CA 1
ATOM 686 C C . LEU A 1 80 ? -12.890 2.065 13.403 1.00 91.81 80 LEU A C 1
ATOM 688 O O . LEU A 1 80 ? -14.092 1.870 13.558 1.00 91.81 80 LEU A O 1
ATOM 692 N N . ALA A 1 81 ? -12.005 1.066 13.443 1.00 92.19 81 ALA A N 1
ATOM 693 C CA . ALA A 1 81 ? -12.409 -0.320 13.662 1.00 92.19 81 ALA A CA 1
ATOM 694 C C . ALA A 1 81 ? -13.056 -0.539 15.042 1.00 92.19 81 ALA A C 1
ATOM 696 O O . ALA A 1 81 ? -14.085 -1.205 15.142 1.00 92.19 81 ALA A O 1
ATOM 697 N N . ASP A 1 82 ? -12.493 0.037 16.110 1.00 91.00 82 ASP A N 1
ATOM 698 C CA . ASP A 1 82 ? -13.073 -0.060 17.455 1.00 91.00 82 ASP A CA 1
ATOM 699 C C . ASP A 1 82 ? -14.411 0.694 17.566 1.00 91.00 82 ASP A C 1
ATOM 701 O O . ASP A 1 82 ? -15.340 0.191 18.196 1.00 91.00 82 ASP A O 1
ATOM 705 N N . GLU A 1 83 ? -14.553 1.856 16.923 1.00 91.12 83 GLU A N 1
ATOM 706 C CA . GLU A 1 83 ? -15.825 2.587 16.840 1.00 91.12 83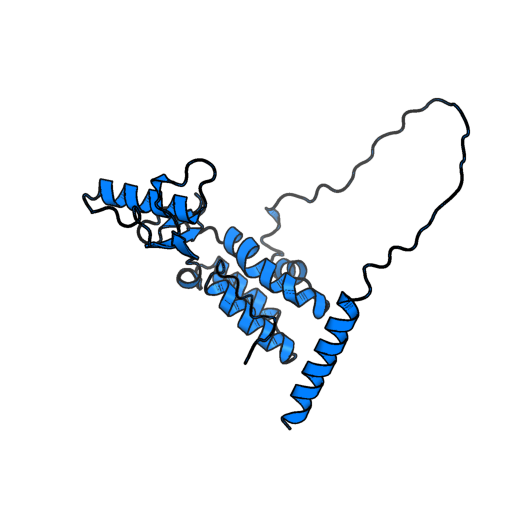 GLU A CA 1
ATOM 707 C C . GLU A 1 83 ? -16.905 1.774 16.114 1.00 91.12 83 GLU A C 1
ATOM 709 O O . GLU A 1 83 ? -18.055 1.729 16.557 1.00 91.12 83 GLU A O 1
ATOM 714 N N . HIS A 1 84 ? -16.543 1.087 15.028 1.00 91.12 84 HIS A N 1
ATOM 715 C CA . HIS A 1 84 ? -17.445 0.173 14.328 1.00 91.12 84 HIS A CA 1
ATOM 716 C C . HIS A 1 84 ? -17.827 -1.036 15.179 1.00 91.12 84 HIS A C 1
ATOM 718 O O . HIS A 1 84 ? -19.003 -1.397 15.231 1.00 91.12 84 HIS A O 1
ATOM 724 N N . ASN A 1 85 ? -16.868 -1.632 15.889 1.00 91.31 85 ASN A N 1
ATOM 725 C CA . ASN A 1 85 ? -17.145 -2.728 16.813 1.00 91.31 85 ASN A CA 1
ATOM 726 C C . ASN A 1 85 ? -18.145 -2.314 17.895 1.00 91.31 85 ASN A C 1
ATOM 728 O O . ASN A 1 85 ? -19.119 -3.030 18.111 1.00 91.31 85 ASN A O 1
ATOM 732 N N . LEU A 1 86 ? -17.977 -1.133 18.495 1.00 90.06 86 LEU A N 1
ATOM 733 C CA . LEU A 1 86 ? -18.918 -0.605 19.486 1.00 90.06 86 LEU A CA 1
ATOM 734 C C . LEU A 1 86 ? -20.329 -0.422 18.912 1.00 90.06 86 LEU A C 1
ATOM 736 O O . LEU A 1 86 ? -21.298 -0.845 19.539 1.00 90.06 86 LEU A O 1
ATOM 740 N N . LYS A 1 87 ? -20.453 0.147 17.705 1.00 90.31 87 LYS A N 1
ATOM 741 C CA . LYS A 1 87 ? -21.750 0.304 17.017 1.00 90.31 87 LYS A CA 1
ATOM 742 C C . LYS A 1 87 ? -22.433 -1.038 16.735 1.00 90.31 87 LYS A C 1
ATOM 744 O O . LYS A 1 87 ? -23.655 -1.113 16.749 1.00 90.31 87 LYS A O 1
ATOM 749 N N . LEU A 1 88 ? -21.649 -2.089 16.494 1.00 89.12 88 LEU A N 1
ATOM 750 C CA . LEU A 1 88 ? -22.129 -3.452 16.252 1.00 89.12 88 LEU A CA 1
ATOM 751 C C . LEU A 1 88 ? -22.304 -4.280 17.540 1.00 89.12 88 LEU A C 1
ATOM 753 O O . LEU A 1 88 ? -22.618 -5.466 17.450 1.00 89.12 88 LEU A O 1
ATOM 757 N N . GLY A 1 89 ? -22.071 -3.703 18.726 1.00 89.44 89 GLY A N 1
ATOM 758 C CA . GLY A 1 89 ? -22.140 -4.418 20.007 1.00 89.44 89 GLY A CA 1
ATOM 759 C C . GLY A 1 89 ? -21.026 -5.454 20.215 1.00 89.44 89 GLY A C 1
ATOM 760 O O . GLY A 1 89 ? -21.176 -6.376 21.014 1.00 89.44 89 GLY A O 1
ATOM 761 N N . ARG A 1 90 ? -19.913 -5.336 19.485 1.00 89.31 90 ARG A N 1
ATOM 762 C CA . ARG A 1 90 ? -18.735 -6.208 19.586 1.00 89.31 90 ARG A CA 1
ATOM 763 C C . ARG A 1 90 ? -17.688 -5.611 20.524 1.00 89.31 90 ARG A C 1
ATOM 765 O O . ARG A 1 90 ? -17.584 -4.396 20.682 1.00 89.31 90 ARG A O 1
ATOM 772 N N . ALA A 1 91 ? -16.873 -6.481 21.119 1.00 88.12 91 ALA A N 1
ATOM 773 C CA . ALA A 1 91 ? -15.748 -6.057 21.944 1.00 88.12 91 ALA A CA 1
ATOM 774 C C . ALA A 1 91 ? -14.688 -5.320 21.107 1.00 88.12 91 ALA A C 1
ATOM 776 O O . ALA A 1 91 ? -14.395 -5.703 19.973 1.00 88.12 91 ALA A O 1
ATOM 777 N N . GLN A 1 92 ? -14.093 -4.280 21.691 1.00 88.00 92 GLN A N 1
ATOM 778 C CA . GLN A 1 92 ? -12.987 -3.542 21.083 1.00 88.00 92 GLN A CA 1
ATOM 779 C C . GLN A 1 92 ? -11.743 -4.432 20.972 1.00 88.00 92 GLN A C 1
ATOM 781 O O . GLN A 1 92 ? -11.413 -5.172 21.900 1.00 88.00 92 GLN A O 1
ATOM 786 N N . GLN A 1 93 ? -11.037 -4.345 19.849 1.00 84.94 93 GLN A N 1
ATOM 787 C CA . GLN A 1 93 ? -9.943 -5.256 19.507 1.00 84.94 93 GLN A CA 1
ATOM 788 C C . GLN A 1 93 ? -8.562 -4.621 19.684 1.00 84.94 93 GLN A C 1
ATOM 790 O O . GLN A 1 93 ? -7.586 -5.335 19.914 1.00 84.94 93 GLN A O 1
ATOM 795 N N . TYR A 1 94 ? -8.453 -3.292 19.590 1.00 85.75 94 TYR A N 1
ATOM 796 C CA . TYR A 1 94 ? -7.154 -2.628 19.426 1.00 85.75 94 TYR A CA 1
ATOM 797 C C . TYR A 1 94 ? -6.695 -1.802 20.639 1.00 85.75 94 TYR A C 1
ATOM 799 O O . TYR A 1 94 ? -5.632 -1.179 20.593 1.00 85.75 94 TYR A O 1
ATOM 807 N N . GLN A 1 95 ? -7.432 -1.836 21.754 1.00 81.19 95 GLN A N 1
ATOM 808 C CA . GLN A 1 95 ? -7.164 -1.019 22.948 1.00 81.19 95 GLN A CA 1
ATOM 809 C C . GLN A 1 95 ? -5.790 -1.278 23.591 1.00 81.19 95 GLN A C 1
ATOM 811 O O . GLN A 1 95 ? -5.083 -0.328 23.929 1.00 81.19 95 GLN A O 1
ATOM 816 N N . GLN A 1 96 ? -5.381 -2.545 23.735 1.00 75.81 96 GLN A N 1
ATOM 817 C CA . GLN A 1 96 ? -4.195 -2.946 24.512 1.00 75.81 96 GLN A CA 1
ATOM 818 C C . GLN A 1 96 ? -3.034 -3.499 23.669 1.00 75.81 96 GLN A C 1
ATOM 820 O O . GLN A 1 96 ? -2.257 -4.314 24.165 1.00 75.81 96 GLN A O 1
ATOM 825 N N . ARG A 1 97 ? -2.858 -2.995 22.436 1.00 79.62 97 ARG A N 1
ATOM 826 C CA . ARG A 1 97 ? -1.911 -3.461 21.389 1.00 79.62 97 ARG A CA 1
ATOM 827 C C . ARG A 1 97 ? -2.543 -4.494 20.454 1.00 79.62 97 ARG A C 1
ATOM 829 O O . ARG A 1 97 ? -3.563 -5.096 20.747 1.00 79.62 97 ARG A O 1
ATOM 836 N N . GLY A 1 98 ? -1.907 -4.687 19.303 1.00 86.12 98 GLY A N 1
ATOM 837 C CA . GLY A 1 98 ? -2.371 -5.605 18.267 1.00 86.12 98 GLY A CA 1
ATOM 838 C C . GLY A 1 98 ? -1.691 -5.328 16.934 1.00 86.12 98 GLY A C 1
ATOM 839 O O . GLY A 1 98 ? -0.831 -4.448 16.835 1.00 86.12 98 GLY A O 1
ATOM 840 N N . THR A 1 99 ? -2.080 -6.073 15.908 1.00 90.12 99 THR A N 1
ATOM 841 C CA . THR A 1 99 ? -1.697 -5.789 14.523 1.00 90.12 99 THR A CA 1
ATOM 842 C C . THR A 1 99 ? -2.944 -5.369 13.772 1.00 90.12 99 THR A C 1
ATOM 844 O O . THR A 1 99 ? -3.887 -6.147 13.667 1.00 90.12 99 THR A O 1
ATOM 847 N N . ILE A 1 100 ? -2.938 -4.146 13.254 1.00 91.00 100 ILE A N 1
ATOM 848 C CA . ILE A 1 100 ? -4.019 -3.620 12.429 1.00 91.00 100 ILE A CA 1
ATOM 849 C C . ILE A 1 100 ? -3.678 -3.844 10.957 1.00 91.00 100 ILE A C 1
ATOM 851 O O . ILE A 1 100 ? -2.537 -3.622 10.524 1.00 91.00 100 ILE A O 1
ATOM 855 N N . LYS A 1 101 ? -4.677 -4.301 10.204 1.00 93.06 101 LYS A N 1
ATOM 856 C CA . LY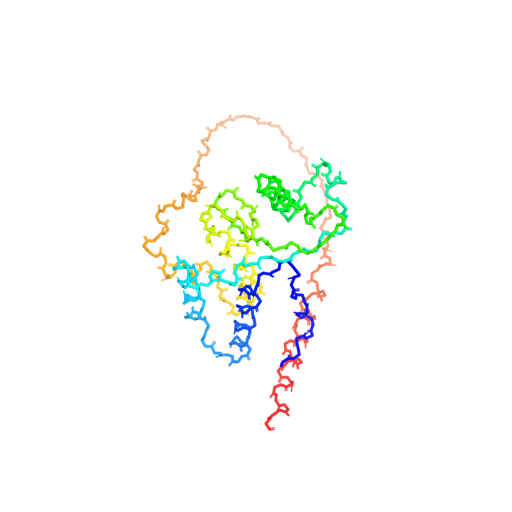S A 1 101 ? -4.661 -4.337 8.745 1.00 93.06 101 LYS A CA 1
ATOM 857 C C . LYS A 1 101 ? -5.509 -3.177 8.243 1.00 93.06 101 LYS A C 1
ATOM 859 O O . LYS A 1 101 ? -6.648 -3.028 8.677 1.00 93.06 101 LYS A O 1
ATOM 864 N N . TYR A 1 102 ? -4.952 -2.350 7.374 1.00 93.94 102 TYR A N 1
ATOM 865 C CA . TYR A 1 102 ? -5.653 -1.180 6.854 1.00 93.94 102 TYR A CA 1
ATOM 866 C C . TYR A 1 102 ? -5.292 -0.941 5.391 1.00 93.94 102 TYR A C 1
ATOM 868 O O . TYR A 1 102 ? -4.251 -1.399 4.920 1.00 93.94 102 TYR A O 1
ATOM 876 N N . VAL A 1 103 ? -6.157 -0.227 4.690 1.00 95.25 103 VAL A N 1
ATOM 877 C CA . VAL A 1 103 ? -5.983 0.203 3.302 1.00 95.25 103 VAL A CA 1
ATOM 878 C C . VAL A 1 103 ? -6.062 1.720 3.232 1.00 95.25 103 VAL A C 1
ATOM 880 O O . VAL A 1 103 ? -6.579 2.370 4.143 1.00 95.25 103 VAL A O 1
ATOM 883 N N . TRP A 1 104 ? -5.492 2.295 2.179 1.00 95.31 104 TRP A N 1
ATOM 884 C CA . TRP A 1 104 ? -5.630 3.709 1.884 1.00 95.31 104 TRP A CA 1
ATOM 885 C C . TRP A 1 104 ? -6.788 3.903 0.916 1.00 95.31 104 TRP A C 1
ATOM 887 O O . TRP A 1 104 ? -6.815 3.341 -0.177 1.00 95.31 104 TRP A O 1
ATOM 897 N N . THR A 1 105 ? -7.758 4.687 1.350 1.00 95.19 105 THR A N 1
ATOM 898 C CA . THR A 1 105 ? -8.954 5.015 0.584 1.00 95.19 105 THR A CA 1
ATOM 899 C C . THR A 1 105 ? -8.950 6.493 0.235 1.00 95.19 105 THR A C 1
ATOM 901 O O . THR A 1 105 ? -8.138 7.261 0.762 1.00 95.19 105 THR A O 1
ATOM 904 N N . THR A 1 106 ? -9.896 6.915 -0.596 1.00 93.44 106 THR A N 1
ATOM 905 C CA . THR A 1 106 ? -10.093 8.334 -0.928 1.00 93.44 106 THR A CA 1
ATOM 906 C C . THR A 1 106 ? -10.421 9.198 0.297 1.00 93.44 106 THR A C 1
ATOM 908 O O . THR A 1 106 ? -10.097 10.384 0.318 1.00 93.44 106 THR A O 1
ATOM 911 N N . SER A 1 107 ? -10.980 8.607 1.360 1.00 91.50 107 SER A N 1
ATOM 912 C CA . SER A 1 107 ? -11.237 9.270 2.651 1.00 91.50 107 SER A CA 1
ATOM 913 C C . SER A 1 107 ? -10.072 9.138 3.648 1.00 91.50 107 SER A C 1
ATOM 915 O O . SER A 1 107 ? -10.151 9.616 4.784 1.00 91.50 107 SER A O 1
ATOM 917 N N . GLY A 1 108 ? -8.970 8.497 3.246 1.00 92.50 108 GLY A N 1
ATOM 918 C CA . GLY A 1 108 ? -7.796 8.234 4.075 1.00 92.50 108 GLY A CA 1
ATOM 919 C C . GLY A 1 108 ? -7.682 6.776 4.546 1.00 92.50 108 GLY A C 1
ATOM 920 O O . GLY A 1 108 ? -8.225 5.867 3.922 1.00 92.50 108 GLY A O 1
ATOM 921 N N . PRO A 1 109 ? -6.916 6.504 5.619 1.00 94.19 109 PRO A N 1
ATOM 922 C CA . PRO A 1 109 ? -6.643 5.137 6.053 1.00 94.19 109 PRO A CA 1
ATOM 923 C C . PRO A 1 109 ? -7.849 4.514 6.772 1.00 94.19 109 PRO A C 1
ATOM 925 O O . PRO A 1 109 ? -8.237 4.974 7.849 1.00 94.19 109 PRO A O 1
ATOM 928 N N . GLU A 1 110 ? -8.374 3.424 6.216 1.00 94.50 110 GLU A N 1
ATOM 929 C CA . GLU A 1 110 ? -9.519 2.673 6.745 1.00 94.50 110 GLU A CA 1
ATOM 930 C C . GLU A 1 110 ? -9.128 1.221 7.076 1.00 94.50 110 GLU A C 1
ATOM 932 O O . GLU A 1 110 ? -8.256 0.644 6.419 1.00 94.50 110 GLU A O 1
ATOM 937 N N . PRO A 1 111 ? -9.721 0.604 8.114 1.00 94.44 111 PRO A N 1
ATOM 938 C CA . PRO A 1 111 ? -9.468 -0.799 8.434 1.00 94.44 111 PRO A CA 1
ATOM 939 C C . PRO A 1 111 ? -10.039 -1.722 7.349 1.00 94.44 111 PRO A C 1
ATOM 941 O O . PRO A 1 111 ? -11.146 -1.498 6.871 1.00 94.44 111 PRO A O 1
ATOM 944 N N . VAL A 1 112 ? -9.321 -2.800 7.015 1.00 92.69 112 VAL A N 1
ATOM 945 C CA . VAL A 1 112 ? -9.756 -3.760 5.972 1.00 92.69 112 VAL A CA 1
ATOM 946 C C . VAL A 1 112 ? -11.125 -4.364 6.289 1.00 92.69 112 VAL A C 1
ATOM 948 O O . VAL A 1 112 ? -11.947 -4.534 5.398 1.00 92.69 112 VAL A O 1
ATOM 951 N N . ASP A 1 113 ? -11.387 -4.652 7.565 1.00 88.69 113 ASP A N 1
ATOM 952 C CA . ASP A 1 113 ? -12.622 -5.313 7.995 1.00 88.69 113 ASP A CA 1
ATOM 953 C C . ASP A 1 113 ? -13.867 -4.405 7.905 1.00 88.69 113 ASP A C 1
ATOM 955 O O . ASP A 1 113 ? -14.990 -4.907 7.899 1.00 88.69 113 ASP A O 1
ATOM 959 N N . TYR A 1 114 ? -13.683 -3.078 7.847 1.00 90.44 114 TYR A N 1
ATOM 960 C CA . TYR A 1 114 ? -14.769 -2.084 7.840 1.00 90.44 114 TYR A CA 1
ATOM 961 C C . TYR A 1 114 ? -14.544 -0.974 6.810 1.00 90.44 114 TYR A C 1
ATOM 963 O O . TYR A 1 114 ? -14.878 0.184 7.066 1.00 90.44 114 TYR A O 1
ATOM 971 N N . GLN A 1 115 ? -13.954 -1.317 5.666 1.00 92.44 115 GLN A N 1
ATOM 972 C CA . GLN A 1 115 ? -13.773 -0.378 4.566 1.00 92.44 115 GLN A CA 1
ATOM 973 C C . GLN A 1 115 ? -15.138 0.118 4.062 1.00 92.44 115 GLN A C 1
ATOM 975 O O . GLN A 1 115 ? -16.060 -0.671 3.851 1.00 92.44 115 GLN A O 1
ATOM 980 N N . GLN A 1 116 ? -15.259 1.429 3.865 1.00 90.25 116 GLN A N 1
ATOM 981 C CA . GLN A 1 116 ? -16.455 2.094 3.337 1.00 90.25 116 GLN A CA 1
ATOM 982 C C . GLN A 1 116 ? -16.157 2.853 2.051 1.00 90.25 116 GLN A C 1
ATOM 984 O O . GLN A 1 116 ? -16.998 2.912 1.155 1.00 90.25 116 GLN A O 1
ATOM 989 N N . SER A 1 117 ? -14.969 3.445 1.971 1.00 93.12 117 SER A N 1
ATOM 990 C CA . SER A 1 117 ? -14.566 4.295 0.858 1.00 93.12 117 SER A CA 1
ATOM 991 C C . SER A 1 117 ? -13.837 3.479 -0.223 1.00 93.12 117 SER A C 1
ATOM 993 O O . SER A 1 117 ? -13.197 2.465 0.088 1.00 93.12 117 SER A O 1
ATOM 995 N N . PRO A 1 118 ? -13.891 3.900 -1.501 1.00 93.38 118 PRO A N 1
ATOM 996 C CA . PRO A 1 118 ? -13.113 3.264 -2.561 1.00 93.38 118 PRO A CA 1
ATOM 997 C C . PRO A 1 118 ? -11.606 3.443 -2.328 1.00 93.38 118 PRO A C 1
ATOM 999 O O . PRO A 1 118 ? -11.167 4.418 -1.709 1.00 93.38 118 PRO A O 1
ATOM 1002 N N . LEU A 1 119 ? -10.812 2.493 -2.827 1.00 93.75 119 LEU A N 1
ATOM 1003 C CA . LEU A 1 119 ? -9.353 2.519 -2.716 1.00 93.75 119 LEU A CA 1
ATOM 1004 C C . LEU A 1 119 ? -8.770 3.695 -3.505 1.00 93.75 119 LEU A C 1
ATOM 1006 O O . LEU A 1 119 ? -9.232 4.030 -4.594 1.00 93.75 119 LEU A O 1
ATOM 1010 N N . ASP A 1 120 ? -7.742 4.319 -2.941 1.00 94.12 120 ASP A N 1
ATOM 1011 C CA . ASP A 1 120 ? -7.020 5.413 -3.587 1.00 94.12 120 ASP A CA 1
ATOM 1012 C C . ASP A 1 120 ? -5.827 4.848 -4.364 1.00 94.12 120 ASP A C 1
ATOM 1014 O O . ASP A 1 120 ? -4.721 4.718 -3.836 1.00 94.12 120 ASP A O 1
ATOM 1018 N N . TYR A 1 121 ? -6.056 4.455 -5.618 1.00 93.00 121 TYR A N 1
ATOM 1019 C CA . TYR A 1 121 ? -5.012 3.864 -6.460 1.00 93.00 121 TYR A CA 1
ATOM 1020 C C . TYR A 1 121 ? -3.837 4.815 -6.722 1.00 93.00 121 TYR A C 1
ATOM 1022 O O . TYR A 1 121 ? -2.699 4.352 -6.825 1.00 93.00 121 TYR A O 1
ATOM 1030 N N . ASP A 1 122 ? -4.079 6.128 -6.774 1.00 90.38 122 ASP A N 1
ATOM 1031 C CA . ASP A 1 122 ? -3.027 7.132 -6.967 1.00 90.38 122 ASP A CA 1
ATOM 1032 C C . ASP A 1 122 ? -2.064 7.165 -5.774 1.00 90.38 122 ASP A C 1
ATOM 1034 O O . ASP A 1 122 ? -0.838 7.190 -5.939 1.00 90.38 122 ASP A O 1
ATOM 1038 N N . HIS A 1 123 ? -2.594 7.029 -4.554 1.00 92.75 123 HIS A N 1
ATOM 1039 C CA . HIS A 1 123 ? -1.763 6.849 -3.368 1.00 92.75 123 HIS A CA 1
ATOM 1040 C C . HIS A 1 123 ? -0.833 5.636 -3.499 1.00 92.75 123 HIS A C 1
ATOM 1042 O O . HIS A 1 123 ? 0.354 5.726 -3.178 1.00 92.75 123 HIS A O 1
ATOM 1048 N N . TYR A 1 124 ? -1.335 4.492 -3.968 1.00 92.50 124 TYR A N 1
ATOM 1049 C CA . TYR A 1 124 ? -0.508 3.296 -4.140 1.00 92.50 124 TYR A CA 1
ATOM 1050 C C . TYR A 1 124 ? 0.523 3.470 -5.260 1.00 92.50 124 TYR A C 1
ATOM 1052 O O . TYR A 1 124 ? 1.686 3.104 -5.087 1.00 92.50 124 TYR A O 1
ATOM 1060 N N . LEU A 1 125 ? 0.155 4.104 -6.370 1.00 91.31 125 LEU A N 1
ATOM 1061 C CA . LEU A 1 125 ? 1.096 4.414 -7.442 1.00 91.31 125 LEU A CA 1
ATOM 1062 C C . LEU A 1 125 ? 2.260 5.279 -6.929 1.00 91.31 125 LEU A C 1
ATOM 1064 O O . LEU A 1 125 ? 3.423 4.902 -7.073 1.00 91.31 125 LEU A O 1
ATOM 1068 N N . THR A 1 126 ? 1.953 6.391 -6.262 1.00 89.75 126 THR A N 1
ATOM 1069 C CA . THR A 1 126 ? 2.942 7.404 -5.856 1.00 89.75 126 THR A CA 1
ATOM 1070 C C . THR A 1 126 ? 3.711 7.054 -4.580 1.00 89.75 126 THR A C 1
ATOM 1072 O O . THR A 1 126 ? 4.865 7.450 -4.415 1.00 89.75 126 THR A O 1
ATOM 1075 N N . LYS A 1 127 ? 3.101 6.329 -3.631 1.00 90.81 127 LYS A N 1
ATOM 1076 C CA . LYS A 1 127 ? 3.734 5.987 -2.340 1.00 90.81 127 LYS A CA 1
ATOM 1077 C C . LYS A 1 127 ? 4.319 4.583 -2.289 1.00 90.81 127 LYS A C 1
ATOM 1079 O O . LYS A 1 127 ? 5.171 4.346 -1.433 1.00 90.81 127 LYS A O 1
ATOM 1084 N N . GLN A 1 128 ? 3.876 3.671 -3.155 1.00 91.06 128 GLN A N 1
ATOM 1085 C CA . GLN A 1 128 ? 4.350 2.285 -3.179 1.00 91.06 128 GLN A CA 1
ATOM 1086 C C . GLN A 1 128 ? 5.185 1.996 -4.428 1.00 91.06 128 GLN A C 1
ATOM 1088 O O . GLN A 1 128 ? 6.351 1.647 -4.278 1.00 91.06 128 GLN A O 1
ATOM 1093 N N . LEU A 1 129 ? 4.643 2.170 -5.638 1.00 91.06 129 LEU A N 1
ATOM 1094 C CA . LEU A 1 129 ? 5.347 1.783 -6.873 1.00 91.06 129 LEU A CA 1
ATOM 1095 C C . LEU A 1 129 ? 6.452 2.770 -7.273 1.00 91.06 129 LEU A C 1
ATOM 1097 O O . LEU A 1 129 ? 7.579 2.356 -7.543 1.00 91.06 129 LEU A O 1
ATOM 1101 N N . GLN A 1 130 ? 6.159 4.070 -7.266 1.00 89.88 130 GLN A N 1
ATOM 1102 C CA . GLN A 1 130 ? 7.097 5.110 -7.695 1.00 89.88 130 GLN A CA 1
ATOM 1103 C C . GLN A 1 130 ? 8.421 5.087 -6.904 1.00 89.88 130 GLN A C 1
ATOM 1105 O O . GLN A 1 130 ? 9.469 5.004 -7.543 1.00 89.88 130 GLN A O 1
ATOM 1110 N N . PRO A 1 131 ? 8.442 5.037 -5.552 1.00 89.88 131 PRO A N 1
ATOM 1111 C CA . PRO A 1 131 ? 9.702 5.023 -4.806 1.00 89.88 131 PRO A CA 1
ATOM 1112 C C . PRO A 1 131 ? 10.534 3.756 -5.041 1.00 89.88 131 PRO A C 1
ATOM 1114 O O . PRO A 1 131 ? 11.756 3.784 -4.902 1.00 89.88 131 PRO A O 1
ATOM 1117 N N . VAL A 1 132 ? 9.888 2.632 -5.377 1.00 89.38 132 VAL A N 1
ATOM 1118 C CA . VAL A 1 132 ? 10.583 1.388 -5.744 1.00 89.38 132 VAL A CA 1
ATOM 1119 C C . VAL A 1 132 ? 11.318 1.572 -7.068 1.00 89.38 132 VAL A C 1
ATOM 1121 O O . VAL A 1 132 ? 12.490 1.208 -7.178 1.00 89.38 132 VAL A O 1
ATOM 1124 N N . ALA A 1 133 ? 10.622 2.126 -8.062 1.00 88.88 133 ALA A N 1
ATOM 1125 C CA . ALA A 1 133 ? 11.147 2.341 -9.400 1.00 88.88 133 ALA A CA 1
ATOM 1126 C C . ALA A 1 133 ? 12.248 3.411 -9.403 1.00 88.88 133 ALA A C 1
ATOM 1128 O O . ALA A 1 133 ? 13.350 3.154 -9.880 1.00 88.88 133 ALA A O 1
ATOM 1129 N N . GLU A 1 134 ? 12.010 4.564 -8.779 1.00 87.25 134 GLU A N 1
ATOM 1130 C CA . GLU A 1 134 ? 13.007 5.636 -8.627 1.00 87.25 134 GLU A CA 1
ATOM 1131 C C . GLU A 1 134 ? 14.257 5.179 -7.862 1.00 87.25 134 GLU A C 1
ATOM 1133 O O . GLU A 1 134 ? 15.344 5.713 -8.066 1.00 87.25 134 GLU A O 1
ATOM 1138 N N . GLY A 1 135 ? 14.132 4.154 -7.015 1.00 86.06 135 GLY A N 1
ATOM 1139 C CA . GLY A 1 135 ? 15.264 3.555 -6.318 1.00 86.06 135 GLY A CA 1
ATOM 1140 C C . GLY A 1 135 ? 16.214 2.745 -7.208 1.00 86.06 135 GLY A C 1
ATOM 1141 O O . GLY A 1 135 ? 17.321 2.459 -6.760 1.00 86.06 135 GLY A O 1
ATOM 1142 N N . ILE A 1 136 ? 15.816 2.351 -8.428 1.00 85.62 136 ILE A N 1
ATOM 1143 C CA . ILE A 1 136 ? 16.634 1.498 -9.313 1.00 85.62 136 ILE A CA 1
ATOM 1144 C C . ILE A 1 136 ? 16.779 2.023 -10.750 1.00 85.62 136 ILE A C 1
ATOM 1146 O O . ILE A 1 136 ? 17.847 1.871 -11.342 1.00 85.62 136 ILE A O 1
ATOM 1150 N N . LEU A 1 137 ? 15.750 2.664 -11.311 1.00 86.62 137 LEU A N 1
ATOM 1151 C CA . LEU A 1 137 ? 15.730 3.117 -12.707 1.00 86.62 137 LEU A CA 1
ATOM 1152 C C . LEU A 1 137 ? 16.849 4.116 -13.068 1.00 86.62 137 LEU A C 1
ATOM 1154 O O . LEU A 1 137 ? 17.475 3.932 -14.115 1.00 86.62 137 LEU A O 1
ATOM 1158 N N . PRO A 1 138 ? 17.230 5.080 -12.203 1.00 86.94 138 PRO A N 1
ATOM 1159 C CA . PRO A 1 138 ? 18.335 5.990 -12.511 1.00 86.94 138 PRO A CA 1
ATOM 1160 C C . PRO A 1 138 ? 19.677 5.280 -12.745 1.00 86.94 138 PRO A C 1
ATOM 1162 O O . PRO A 1 138 ? 20.522 5.785 -13.477 1.00 86.94 138 PRO A O 1
ATOM 1165 N N . PHE A 1 139 ? 19.883 4.091 -12.166 1.00 82.75 139 PHE A N 1
ATOM 1166 C CA . PHE A 1 139 ? 21.115 3.314 -12.357 1.00 82.75 139 PHE A CA 1
ATOM 1167 C C . PHE A 1 139 ? 21.181 2.607 -13.714 1.00 82.75 139 PHE A C 1
ATOM 1169 O O . PHE A 1 139 ? 22.265 2.224 -14.151 1.00 82.75 139 PHE A O 1
ATOM 1176 N N . VAL A 1 140 ? 20.038 2.446 -14.380 1.00 84.81 140 VAL A N 1
ATOM 1177 C CA . VAL A 1 140 ? 19.927 1.902 -15.740 1.00 84.81 140 VAL A CA 1
ATOM 1178 C C . VAL A 1 140 ? 19.647 2.994 -16.779 1.00 84.81 140 VAL A C 1
ATOM 1180 O O . VAL A 1 140 ? 19.339 2.675 -17.923 1.00 84.81 140 VAL A O 1
ATOM 1183 N N . ASN A 1 141 ? 19.819 4.269 -16.400 1.00 84.56 141 ASN A N 1
ATOM 1184 C CA . ASN A 1 141 ? 19.533 5.455 -17.216 1.00 84.56 141 ASN A CA 1
ATOM 1185 C C . ASN A 1 141 ? 18.086 5.513 -17.737 1.00 84.56 141 ASN A C 1
ATOM 1187 O O . ASN A 1 141 ? 17.850 5.998 -18.842 1.00 84.56 141 ASN A O 1
ATOM 1191 N N . ASP A 1 142 ? 17.131 5.014 -16.952 1.00 84.44 142 ASP A N 1
ATOM 1192 C CA . ASP A 1 142 ? 15.700 5.100 -17.248 1.00 84.44 142 ASP A CA 1
ATOM 1193 C C . ASP A 1 142 ? 14.986 5.907 -16.153 1.00 84.44 142 ASP A C 1
ATOM 1195 O O . ASP A 1 142 ? 15.538 6.164 -15.078 1.00 84.44 142 ASP A O 1
ATOM 1199 N N . ASP A 1 143 ? 13.754 6.319 -16.428 1.00 85.81 143 ASP A N 1
ATOM 1200 C CA . ASP A 1 143 ? 12.963 7.164 -15.543 1.00 85.81 143 ASP A CA 1
ATOM 1201 C C . ASP A 1 143 ? 11.509 6.688 -15.456 1.00 85.81 143 ASP A C 1
ATOM 1203 O O . ASP A 1 143 ? 10.845 6.396 -16.454 1.00 85.81 143 ASP A O 1
ATOM 1207 N N . PHE A 1 144 ? 10.988 6.649 -14.228 1.00 85.19 144 PHE A N 1
ATOM 1208 C CA . PHE A 1 144 ? 9.629 6.194 -13.968 1.00 85.19 144 PHE A CA 1
ATOM 1209 C C . PHE A 1 144 ? 8.601 7.090 -14.657 1.00 85.19 144 PHE A C 1
ATOM 1211 O O . PHE A 1 144 ? 7.663 6.577 -15.269 1.00 85.19 144 PHE A O 1
ATOM 1218 N N . ALA A 1 145 ? 8.783 8.414 -14.614 1.00 82.00 145 ALA A N 1
ATOM 1219 C CA . ALA A 1 145 ? 7.839 9.330 -15.245 1.00 82.00 145 ALA A CA 1
ATOM 1220 C C . ALA A 1 145 ? 7.796 9.118 -16.763 1.00 82.00 145 ALA A C 1
ATOM 1222 O O . ALA A 1 145 ? 6.718 9.160 -17.349 1.00 82.00 145 ALA A O 1
ATOM 1223 N N . THR A 1 146 ? 8.923 8.794 -17.396 1.00 82.31 146 THR A N 1
ATOM 1224 C CA . THR A 1 146 ? 8.991 8.466 -18.830 1.00 82.31 146 THR A CA 1
ATOM 1225 C C . THR A 1 146 ? 8.228 7.177 -19.178 1.00 82.31 146 THR A C 1
ATOM 1227 O O .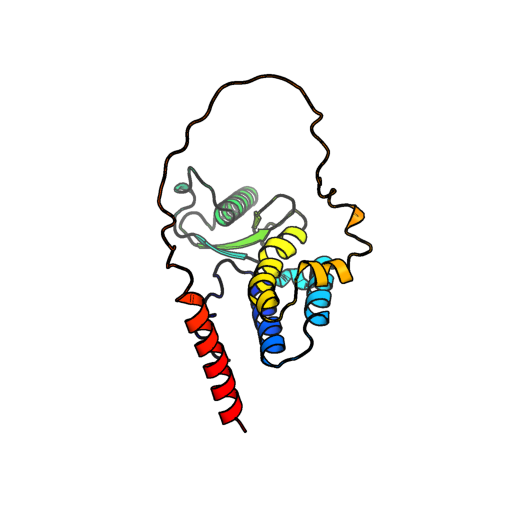 THR A 1 146 ? 7.446 7.149 -20.130 1.00 82.31 146 THR A O 1
ATOM 1230 N N . ILE A 1 147 ? 8.369 6.119 -18.372 1.00 80.62 147 ILE A N 1
AT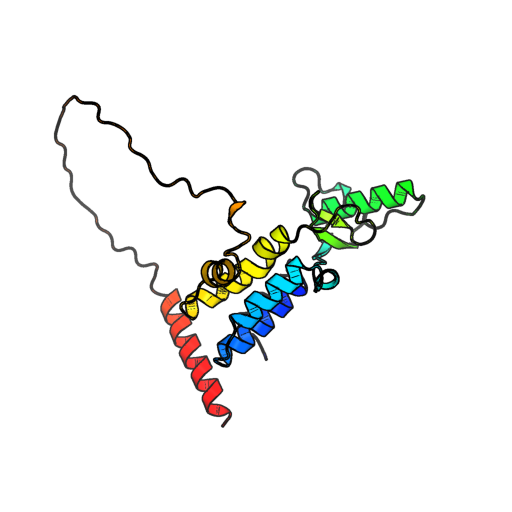OM 1231 C CA . ILE A 1 147 ? 7.647 4.846 -18.576 1.00 80.62 147 ILE A CA 1
ATOM 1232 C C . ILE A 1 147 ? 6.132 5.038 -18.416 1.00 80.62 147 ILE A C 1
ATOM 1234 O O . ILE A 1 147 ? 5.332 4.482 -19.173 1.00 80.62 147 ILE A O 1
ATOM 1238 N N . VAL A 1 148 ? 5.745 5.850 -17.434 1.00 76.25 148 VAL A N 1
ATOM 1239 C CA . VAL A 1 148 ? 4.353 6.123 -17.076 1.00 76.25 148 VAL A CA 1
ATOM 1240 C C . VAL A 1 148 ? 3.697 7.070 -18.089 1.00 76.25 148 VAL A C 1
ATOM 1242 O O . VAL A 1 148 ? 2.616 6.782 -18.599 1.00 76.25 148 VAL A O 1
ATOM 1245 N N . THR A 1 149 ? 4.378 8.140 -18.502 1.00 67.25 149 THR A N 1
ATOM 1246 C CA . THR A 1 149 ? 3.911 9.055 -19.565 1.00 67.25 149 THR A CA 1
ATOM 1247 C C . THR A 1 149 ? 3.798 8.376 -20.930 1.00 67.25 149 THR A C 1
ATOM 1249 O O . THR A 1 149 ? 2.871 8.687 -21.676 1.00 67.25 149 THR A O 1
ATOM 1252 N N . GLY A 1 150 ? 4.645 7.381 -21.224 1.00 56.44 150 GLY A N 1
ATOM 1253 C CA . GLY A 1 150 ? 4.549 6.554 -22.432 1.00 56.44 150 GLY A CA 1
ATOM 1254 C C . GLY A 1 150 ? 3.252 5.737 -22.551 1.00 56.44 150 GLY A C 1
ATOM 1255 O O . GLY A 1 150 ? 2.916 5.288 -23.644 1.00 56.44 150 GLY A O 1
ATOM 1256 N N . GLN A 1 151 ? 2.506 5.561 -21.455 1.00 48.66 151 GLN A N 1
ATOM 1257 C CA . GLN A 1 151 ? 1.164 4.963 -21.434 1.00 48.66 151 GLN A CA 1
ATOM 1258 C C . GLN A 1 151 ? 0.054 6.022 -21.261 1.00 48.66 151 GLN A C 1
ATOM 1260 O O . GLN A 1 151 ? -1.072 5.835 -21.717 1.00 48.66 151 GLN A O 1
ATOM 1265 N N . LEU A 1 152 ? 0.368 7.155 -20.623 1.00 44.66 152 LEU A N 1
ATOM 1266 C CA . LEU A 1 152 ? -0.591 8.173 -20.178 1.00 44.66 152 LEU A CA 1
ATOM 1267 C C . LEU A 1 152 ? -0.797 9.347 -21.152 1.00 44.66 152 LEU A C 1
ATOM 1269 O O . LEU A 1 152 ? -1.291 10.400 -20.741 1.00 44.66 152 LEU A O 1
ATOM 1273 N N . GLY A 1 153 ? -0.527 9.166 -22.447 1.00 36.00 153 GLY A N 1
ATOM 1274 C CA . GLY A 1 153 ? -0.936 10.119 -23.491 1.00 36.00 153 GLY A CA 1
ATOM 1275 C C . GLY A 1 153 ? -2.453 10.391 -23.550 1.00 36.00 153 GLY A C 1
ATOM 1276 O O . GLY A 1 153 ? -2.873 11.312 -24.241 1.00 36.00 153 GLY A O 1
ATOM 1277 N N . ALA A 1 154 ? -3.276 9.635 -22.808 1.00 41.25 154 ALA A N 1
ATOM 1278 C CA . ALA A 1 154 ? -4.726 9.822 -22.715 1.00 41.25 154 ALA A CA 1
ATOM 1279 C C . ALA A 1 154 ? -5.251 10.254 -21.326 1.00 41.25 154 ALA A C 1
ATOM 1281 O O . ALA A 1 154 ? -6.406 10.658 -21.230 1.00 41.25 154 ALA A O 1
ATOM 1282 N N . ILE A 1 155 ? -4.453 10.183 -20.249 1.00 46.22 155 ILE A N 1
ATOM 1283 C CA . ILE A 1 155 ? -4.957 10.372 -18.866 1.00 46.22 155 ILE A CA 1
ATOM 1284 C C . ILE A 1 155 ? -4.319 11.583 -18.158 1.00 46.22 155 ILE A C 1
ATOM 1286 O O . ILE A 1 155 ? -4.940 12.178 -17.279 1.00 46.22 155 ILE A O 1
ATOM 1290 N N . LEU A 1 156 ? -3.135 12.045 -18.577 1.00 38.44 156 LEU A N 1
ATOM 1291 C CA . LEU A 1 156 ? -2.447 13.167 -17.915 1.00 38.44 156 LEU A CA 1
ATOM 1292 C C . LEU A 1 156 ? -3.001 14.569 -18.222 1.00 38.44 156 LEU A C 1
ATOM 1294 O O . LEU A 1 156 ? -2.491 15.542 -17.676 1.00 38.44 156 LEU A O 1
ATOM 1298 N N . ILE A 1 157 ? -4.072 14.710 -19.012 1.00 41.84 157 ILE A N 1
ATOM 1299 C CA . ILE A 1 157 ? -4.687 16.032 -19.249 1.00 41.84 157 ILE A CA 1
ATOM 1300 C C . ILE A 1 157 ? -5.356 16.601 -17.974 1.00 41.84 157 ILE A C 1
ATOM 1302 O O . ILE A 1 157 ? -5.590 17.803 -17.903 1.00 41.84 157 ILE A O 1
ATOM 1306 N N . PHE A 1 158 ? -5.594 15.799 -16.926 1.00 38.72 158 PHE A N 1
ATOM 1307 C CA . PHE A 1 158 ? -6.290 16.271 -15.716 1.00 38.72 158 PHE A CA 1
ATOM 1308 C C . PHE A 1 158 ? -5.443 16.492 -14.457 1.00 38.72 158 PHE A C 1
ATOM 1310 O O . PHE A 1 158 ? -5.992 16.941 -13.452 1.00 38.72 158 PHE A O 1
ATOM 1317 N N . CYS A 1 159 ? -4.124 16.289 -14.490 1.00 37.34 159 CYS A N 1
ATOM 1318 C CA . CYS A 1 159 ? -3.271 16.728 -13.381 1.00 37.34 159 CYS A CA 1
ATOM 1319 C C . CYS A 1 159 ? -2.573 18.035 -13.781 1.00 37.34 159 CYS A C 1
ATOM 1321 O O . CYS A 1 159 ? -1.709 18.041 -14.650 1.00 37.34 159 CYS A O 1
ATOM 1323 N N . HIS A 1 160 ? -3.051 19.137 -13.195 1.00 37.91 160 HIS A N 1
ATOM 1324 C CA . HIS A 1 160 ? -2.757 20.551 -13.471 1.00 37.91 160 HIS A CA 1
ATOM 1325 C C . HIS A 1 160 ? -1.327 20.892 -13.961 1.00 37.91 160 HIS A C 1
ATOM 1327 O O . HIS A 1 160 ? -0.346 20.257 -13.571 1.00 37.91 160 HIS A O 1
ATOM 1333 N N . PRO A 1 161 ? -1.189 21.976 -14.752 1.00 38.56 161 PRO A N 1
ATOM 1334 C CA . PRO A 1 161 ? 0.024 22.307 -15.461 1.00 38.56 161 PRO A CA 1
ATOM 1335 C C . PRO A 1 161 ? 1.106 22.773 -14.494 1.00 38.56 161 PRO A C 1
ATOM 1337 O O . PRO A 1 161 ? 0.903 23.642 -13.640 1.00 38.56 161 PRO A O 1
ATOM 1340 N N . PHE A 1 162 ? 2.285 22.217 -14.724 1.00 33.72 162 PHE A N 1
ATOM 1341 C CA . PHE A 1 162 ? 3.578 22.777 -14.382 1.00 33.72 162 PHE A CA 1
ATOM 1342 C C . PHE A 1 162 ? 3.582 24.287 -14.703 1.00 33.72 162 PHE A C 1
ATOM 1344 O O . PHE A 1 162 ? 3.653 24.681 -15.867 1.00 33.72 162 PHE A O 1
ATOM 1351 N N . HIS A 1 163 ? 3.446 25.149 -13.688 1.00 35.03 163 HIS A N 1
ATOM 1352 C CA . HIS A 1 163 ? 3.610 26.596 -13.851 1.00 35.03 163 HIS A CA 1
ATOM 1353 C C . HIS A 1 163 ? 5.103 26.900 -14.001 1.00 35.03 163 HIS A C 1
ATOM 1355 O O . HIS A 1 163 ? 5.822 27.141 -13.032 1.00 35.03 163 HIS A O 1
ATOM 1361 N N . GLY A 1 164 ? 5.564 26.850 -15.248 1.00 30.91 164 GLY A N 1
ATOM 1362 C CA . GLY A 1 164 ? 6.801 27.477 -15.675 1.00 30.91 164 GLY A CA 1
ATOM 1363 C C . GLY A 1 164 ? 6.617 28.990 -15.792 1.00 30.91 164 GLY A C 1
ATOM 1364 O O . GLY A 1 164 ? 5.703 29.456 -16.457 1.00 30.91 164 GLY A O 1
ATOM 1365 N N . HIS A 1 165 ? 7.504 29.718 -15.114 1.00 35.47 165 HIS A N 1
ATOM 1366 C CA . HIS A 1 165 ? 8.136 30.969 -15.543 1.00 35.47 165 HIS A CA 1
ATOM 1367 C C . HIS A 1 165 ? 7.328 31.933 -16.437 1.00 35.47 165 HIS A C 1
ATOM 1369 O O . HIS A 1 165 ? 7.273 31.764 -17.651 1.00 35.47 165 HIS A O 1
ATOM 1375 N N . GLU A 1 166 ? 6.903 33.069 -15.869 1.00 30.86 166 GLU A N 1
ATOM 1376 C CA . GLU A 1 166 ? 6.687 34.287 -16.657 1.00 30.86 166 GLU A CA 1
ATOM 1377 C C . GLU A 1 166 ? 7.096 35.562 -15.887 1.00 30.86 166 GLU A C 1
ATOM 1379 O O . GLU A 1 166 ? 6.463 35.998 -14.931 1.00 30.86 166 GLU A O 1
ATOM 1384 N N . SER A 1 167 ? 8.229 36.122 -16.323 1.00 29.22 167 SER A N 1
ATOM 1385 C CA . SER A 1 167 ? 8.487 37.548 -16.574 1.00 29.22 167 SER A CA 1
ATOM 1386 C C . SER A 1 167 ? 8.088 38.593 -15.512 1.00 29.22 167 SER A C 1
ATOM 1388 O O . SER A 1 167 ? 7.014 39.194 -15.554 1.00 29.22 167 SER A O 1
ATOM 1390 N N . LEU A 1 168 ? 9.034 38.944 -14.632 1.00 28.92 168 LEU A N 1
ATOM 1391 C CA . LEU A 1 168 ? 8.980 40.183 -13.848 1.00 28.92 168 LEU A CA 1
ATOM 1392 C C . LEU A 1 168 ? 9.595 41.341 -14.647 1.00 28.92 168 LEU A C 1
ATOM 1394 O O . LEU A 1 168 ? 10.800 41.406 -14.890 1.00 28.92 168 LEU A O 1
ATOM 1398 N N . LYS A 1 169 ? 8.715 42.259 -15.056 1.00 31.53 169 LYS A N 1
ATOM 1399 C CA . LYS A 1 169 ? 9.023 43.528 -15.716 1.00 31.53 169 LYS A CA 1
ATOM 1400 C C . LYS A 1 169 ? 9.967 44.398 -14.878 1.00 31.53 169 LYS A C 1
ATOM 1402 O O . LYS A 1 169 ? 9.674 44.752 -13.742 1.00 31.53 169 LYS A O 1
ATOM 1407 N N . MET A 1 170 ? 11.048 44.796 -15.541 1.00 27.89 170 MET A N 1
ATOM 1408 C CA . MET A 1 170 ? 11.750 46.081 -15.495 1.00 27.89 170 MET A CA 1
ATOM 1409 C C . MET A 1 170 ? 11.132 47.162 -14.578 1.00 27.89 170 MET A C 1
ATOM 1411 O O . MET A 1 170 ? 10.072 47.717 -14.876 1.00 27.89 170 MET A O 1
ATOM 1415 N N . LYS A 1 171 ? 11.871 47.547 -13.529 1.00 32.28 171 LYS A N 1
ATOM 1416 C CA . LYS A 1 171 ? 11.789 48.878 -12.910 1.00 32.28 171 LYS A CA 1
ATOM 1417 C C . LYS A 1 171 ? 13.199 49.371 -12.563 1.00 32.28 171 LYS A C 1
ATOM 1419 O O . LYS A 1 171 ? 14.011 48.628 -12.024 1.00 32.28 171 LYS A O 1
ATOM 1424 N N . ARG A 1 172 ? 13.459 50.596 -13.016 1.00 28.52 172 ARG A N 1
ATOM 1425 C CA . ARG A 1 172 ? 14.689 51.400 -12.975 1.00 28.52 172 ARG A CA 1
ATOM 1426 C C . ARG A 1 172 ? 15.043 51.895 -11.562 1.00 28.52 172 ARG A C 1
ATOM 1428 O O . ARG A 1 172 ? 14.133 52.019 -10.749 1.00 28.52 172 ARG A O 1
ATOM 1435 N N . GLU A 1 173 ? 16.320 52.302 -11.440 1.00 29.27 173 GLU A N 1
ATOM 1436 C CA . GLU A 1 173 ? 16.919 53.290 -10.500 1.00 29.27 173 GLU A CA 1
ATOM 1437 C C . GLU A 1 173 ? 17.084 52.826 -9.038 1.00 29.27 173 GLU A C 1
ATOM 1439 O O . GLU A 1 173 ? 16.198 52.187 -8.495 1.00 29.27 173 GLU A O 1
ATOM 1444 N N . GLU A 1 174 ? 18.174 53.049 -8.294 1.00 30.09 174 GLU A N 1
ATOM 1445 C CA . GLU A 1 174 ? 19.419 53.835 -8.396 1.00 30.09 174 GLU A CA 1
ATOM 1446 C C . GLU A 1 174 ? 20.414 53.225 -7.368 1.00 30.09 174 GLU A C 1
ATOM 1448 O O . GLU A 1 174 ? 20.002 52.828 -6.285 1.00 30.09 174 GLU A O 1
ATOM 1453 N N . ASN A 1 175 ? 21.676 52.985 -7.744 1.00 26.91 175 ASN A N 1
ATOM 1454 C CA . ASN A 1 175 ? 22.881 53.671 -7.236 1.00 26.91 175 ASN A CA 1
ATOM 1455 C C . ASN A 1 175 ? 23.466 53.164 -5.886 1.00 26.91 175 ASN A C 1
ATOM 1457 O O . ASN A 1 175 ? 22.751 52.771 -4.975 1.00 26.91 175 ASN A O 1
ATOM 1461 N N . VAL A 1 176 ? 24.799 53.293 -5.777 1.00 30.64 176 VAL A N 1
ATOM 1462 C CA . VAL A 1 176 ? 25.649 53.291 -4.561 1.00 30.64 176 VAL A CA 1
ATOM 1463 C C . VAL A 1 176 ? 26.497 52.024 -4.257 1.00 30.64 176 VAL A C 1
ATOM 1465 O O . VAL A 1 176 ? 26.111 51.096 -3.558 1.00 30.64 176 VAL A O 1
ATOM 1468 N N . THR A 1 177 ? 27.742 52.121 -4.759 1.00 29.50 177 THR A N 1
ATOM 1469 C CA . THR A 1 177 ? 29.068 51.755 -4.188 1.00 29.50 177 THR A CA 1
ATOM 1470 C C . THR A 1 177 ? 29.510 50.304 -3.944 1.00 29.50 177 THR A C 1
ATOM 1472 O O . THR A 1 177 ? 29.086 49.635 -3.011 1.00 29.50 177 THR A O 1
ATOM 1475 N N . ASN A 1 178 ? 30.545 49.932 -4.715 1.00 33.91 178 ASN A N 1
ATOM 1476 C CA . ASN A 1 178 ? 31.827 49.332 -4.305 1.00 33.91 178 ASN A CA 1
ATOM 1477 C C . ASN A 1 178 ? 31.962 48.860 -2.848 1.00 33.91 178 ASN A C 1
ATOM 1479 O O . ASN A 1 178 ? 32.166 49.707 -1.985 1.00 33.91 178 ASN A O 1
ATOM 1483 N N . VAL A 1 179 ? 32.093 47.541 -2.641 1.00 32.97 179 VAL A N 1
ATOM 1484 C CA . VAL A 1 179 ? 33.061 46.927 -1.707 1.00 32.97 179 VAL A CA 1
ATOM 1485 C C . VAL A 1 179 ? 33.386 45.502 -2.198 1.00 32.97 179 VAL A C 1
ATOM 1487 O O . VAL A 1 179 ? 32.522 44.631 -2.200 1.00 32.97 179 VAL A O 1
ATOM 1490 N N . LEU A 1 180 ? 34.638 45.249 -2.595 1.00 35.84 180 LEU A N 1
ATOM 1491 C CA . LEU A 1 180 ? 35.241 43.909 -2.531 1.00 35.84 180 LEU A CA 1
ATOM 1492 C C . LEU A 1 180 ? 35.677 43.663 -1.081 1.00 35.84 180 LEU A C 1
ATOM 1494 O O . LEU A 1 180 ? 36.234 44.574 -0.463 1.00 35.84 180 LEU A O 1
ATOM 1498 N N . PRO A 1 181 ? 35.543 42.431 -0.569 1.00 33.34 181 PRO A N 1
ATOM 1499 C CA . PRO A 1 181 ? 36.777 41.797 -0.129 1.00 33.34 181 PRO A CA 1
ATOM 1500 C C . PRO A 1 181 ? 36.881 40.303 -0.457 1.00 33.34 181 PRO A C 1
ATOM 1502 O O . PRO A 1 181 ? 35.914 39.554 -0.537 1.00 33.34 181 PRO A O 1
ATOM 1505 N N . SER A 1 182 ? 38.146 39.943 -0.629 1.00 28.64 182 SER A N 1
ATOM 1506 C CA . SER A 1 182 ? 38.816 38.652 -0.619 1.00 28.64 182 SER A CA 1
ATOM 1507 C C . SER A 1 182 ? 38.165 37.446 0.075 1.00 28.64 182 SER A C 1
ATOM 1509 O O . SER A 1 182 ? 37.587 37.547 1.149 1.00 28.64 182 SER A O 1
ATOM 1511 N N . SER A 1 183 ? 38.563 36.307 -0.508 1.00 31.00 183 SER A N 1
ATOM 1512 C CA . SER A 1 183 ? 39.018 35.044 0.096 1.00 31.00 183 SER A CA 1
ATOM 1513 C C . SER A 1 183 ? 38.020 33.918 0.392 1.00 31.00 183 SER A C 1
ATOM 1515 O O . SER A 1 183 ? 36.919 34.100 0.892 1.00 31.00 183 SER A O 1
ATOM 1517 N N . ASN A 1 184 ? 38.541 32.711 0.126 1.00 31.67 184 ASN A N 1
ATOM 1518 C CA . ASN A 1 184 ? 38.095 31.375 0.530 1.00 31.67 184 ASN A CA 1
ATOM 1519 C C . ASN A 1 184 ? 37.096 30.638 -0.368 1.00 31.67 184 ASN A C 1
ATOM 1521 O O . ASN A 1 184 ? 35.949 30.396 -0.006 1.00 31.67 184 ASN A O 1
ATOM 1525 N N . ILE A 1 185 ? 37.617 30.105 -1.478 1.00 37.25 185 ILE A N 1
ATOM 1526 C CA . ILE A 1 185 ? 37.128 28.833 -2.023 1.00 37.25 185 ILE A CA 1
ATOM 1527 C C . ILE A 1 185 ? 37.855 27.715 -1.265 1.00 37.25 185 ILE A C 1
ATOM 1529 O O . ILE A 1 185 ? 39.004 27.392 -1.561 1.00 37.25 185 ILE A O 1
ATOM 1533 N N . ALA A 1 186 ? 37.194 27.153 -0.255 1.00 34.72 186 ALA A N 1
ATOM 1534 C CA . ALA A 1 186 ? 37.578 25.871 0.324 1.00 34.72 186 ALA A CA 1
ATOM 1535 C C . ALA A 1 186 ? 36.990 24.738 -0.543 1.00 34.72 186 ALA A C 1
ATOM 1537 O O . ALA A 1 186 ? 35.817 24.817 -0.918 1.00 34.72 186 ALA A O 1
ATOM 1538 N N . PRO A 1 187 ? 37.748 23.676 -0.868 1.00 37.50 187 PRO A N 1
ATOM 1539 C CA . PRO A 1 187 ? 37.193 22.521 -1.556 1.00 37.50 187 PRO A CA 1
ATOM 1540 C C . PRO A 1 187 ? 36.386 21.694 -0.548 1.00 37.50 187 PRO A C 1
ATOM 1542 O O . PRO A 1 187 ? 36.938 21.209 0.435 1.00 37.50 187 PRO A O 1
ATOM 1545 N N . PHE A 1 188 ? 35.082 21.528 -0.777 1.00 37.97 188 PHE A N 1
ATOM 1546 C CA . PHE A 1 188 ? 34.254 20.571 -0.038 1.00 37.97 188 PHE A CA 1
ATOM 1547 C C . PHE A 1 188 ? 34.702 19.136 -0.374 1.00 37.97 188 PHE A C 1
ATOM 1549 O O . PHE A 1 188 ? 34.516 18.707 -1.515 1.00 37.97 188 PHE A O 1
ATOM 1556 N N . PRO A 1 189 ? 35.235 18.344 0.576 1.00 46.47 189 PRO A N 1
ATOM 1557 C CA . PRO A 1 189 ? 35.590 16.957 0.341 1.00 46.47 189 PRO A CA 1
ATOM 1558 C C . PRO A 1 189 ? 34.531 16.074 1.004 1.00 46.47 189 PRO A C 1
ATOM 1560 O O . PRO A 1 189 ? 34.767 15.540 2.076 1.00 46.47 189 PRO A O 1
ATOM 1563 N N . PHE A 1 190 ? 33.332 15.949 0.428 1.00 42.47 190 PHE A N 1
ATOM 1564 C CA . PHE A 1 190 ? 32.312 15.041 0.990 1.00 42.47 190 PHE A CA 1
ATOM 1565 C C . PHE A 1 190 ? 31.408 14.371 -0.056 1.00 42.47 190 PHE A C 1
ATOM 1567 O O . PHE A 1 190 ? 30.251 14.063 0.205 1.00 42.47 190 PHE A O 1
ATOM 1574 N N . LEU A 1 191 ? 31.953 14.084 -1.242 1.00 41.94 191 LEU A N 1
ATOM 1575 C CA . LEU A 1 191 ? 31.257 13.313 -2.286 1.00 41.94 191 LEU A CA 1
ATOM 1576 C C . LEU A 1 191 ? 32.128 12.228 -2.940 1.00 41.94 191 LEU A C 1
ATOM 1578 O O . LEU A 1 191 ? 31.823 11.742 -4.021 1.00 41.94 191 LEU A O 1
ATOM 1582 N N . ALA A 1 192 ? 33.201 11.811 -2.264 1.00 43.34 192 ALA A N 1
ATOM 1583 C CA . ALA A 1 192 ? 34.082 10.744 -2.734 1.00 43.34 192 ALA A CA 1
ATOM 1584 C C . ALA A 1 192 ? 33.787 9.326 -2.183 1.00 43.34 192 ALA A C 1
ATOM 1586 O O . ALA A 1 192 ? 34.092 8.380 -2.900 1.00 43.34 192 ALA A O 1
ATOM 1587 N N . PRO A 1 193 ? 33.191 9.090 -0.989 1.00 42.84 193 PRO A N 1
ATOM 1588 C CA . PRO A 1 193 ? 33.116 7.716 -0.471 1.00 42.84 193 PRO A CA 1
ATOM 1589 C C . PRO A 1 193 ? 31.890 6.909 -0.942 1.00 42.84 193 PRO A C 1
ATOM 1591 O O . PRO A 1 193 ? 31.900 5.686 -0.835 1.00 42.84 193 PRO A O 1
ATOM 1594 N N . ILE A 1 194 ? 30.845 7.547 -1.488 1.00 42.72 194 ILE A N 1
ATOM 1595 C CA . ILE A 1 194 ? 29.615 6.843 -1.917 1.00 42.72 194 ILE A CA 1
ATOM 1596 C C . ILE A 1 194 ? 29.777 6.223 -3.318 1.00 42.72 194 ILE A C 1
ATOM 1598 O O . ILE A 1 194 ? 29.310 5.113 -3.567 1.00 42.72 194 ILE A O 1
ATOM 1602 N N . LEU A 1 195 ? 30.507 6.888 -4.218 1.00 41.91 195 LEU A N 1
ATOM 1603 C CA . LEU A 1 195 ? 30.731 6.415 -5.591 1.00 41.91 195 LEU A CA 1
ATOM 1604 C C . LEU A 1 195 ? 31.696 5.220 -5.666 1.00 41.91 195 LEU A C 1
ATOM 1606 O O . LEU A 1 195 ? 31.506 4.326 -6.491 1.00 41.91 195 LEU A O 1
ATOM 1610 N N . THR A 1 196 ? 32.691 5.144 -4.780 1.00 45.56 196 THR A N 1
ATOM 1611 C CA . THR A 1 196 ? 33.663 4.037 -4.775 1.00 45.56 196 THR A CA 1
ATOM 1612 C C . THR A 1 196 ? 33.058 2.744 -4.233 1.00 45.56 196 THR A C 1
ATOM 1614 O O . THR A 1 196 ? 33.346 1.668 -4.756 1.00 45.56 196 THR A O 1
ATOM 1617 N N . HIS A 1 197 ? 32.164 2.836 -3.241 1.00 47.00 197 HIS A N 1
ATOM 1618 C CA . HIS A 1 197 ? 31.468 1.660 -2.720 1.00 47.00 197 HIS A CA 1
ATOM 1619 C C . HIS A 1 197 ? 30.471 1.073 -3.723 1.00 47.00 197 HIS A C 1
ATOM 1621 O O . HIS A 1 197 ? 30.372 -0.149 -3.813 1.00 47.00 197 HIS A O 1
ATOM 1627 N N . LEU A 1 198 ? 29.800 1.903 -4.530 1.00 48.94 198 LEU A N 1
ATOM 1628 C CA . LEU A 1 198 ? 28.907 1.407 -5.582 1.00 48.94 198 LEU A CA 1
ATOM 1629 C C . LEU A 1 198 ? 29.668 0.779 -6.761 1.00 48.94 198 LEU A C 1
ATOM 1631 O O . LEU A 1 198 ? 29.205 -0.204 -7.336 1.00 48.94 198 LEU A O 1
ATOM 1635 N N . ARG A 1 199 ? 30.854 1.302 -7.102 1.00 48.12 199 ARG A N 1
ATOM 1636 C CA . ARG A 1 199 ? 31.690 0.741 -8.176 1.00 48.12 199 ARG A CA 1
ATOM 1637 C C . ARG A 1 199 ? 32.261 -0.629 -7.805 1.00 48.12 199 ARG A C 1
ATOM 1639 O O . ARG A 1 199 ? 32.151 -1.559 -8.597 1.00 48.12 199 ARG A O 1
ATOM 1646 N N . LEU A 1 200 ? 32.767 -0.779 -6.579 1.00 48.09 200 LEU A N 1
ATOM 1647 C CA . LEU A 1 200 ? 33.197 -2.081 -6.054 1.00 48.09 200 LEU A CA 1
ATOM 1648 C C . LEU A 1 200 ? 32.017 -3.059 -5.907 1.00 48.09 200 LEU A C 1
ATOM 1650 O O . LEU A 1 200 ? 32.190 -4.257 -6.098 1.00 48.09 200 LEU A O 1
ATOM 1654 N N . PHE A 1 201 ? 30.806 -2.564 -5.631 1.00 57.38 201 PHE A N 1
ATOM 1655 C CA . PHE A 1 201 ? 29.593 -3.384 -5.569 1.00 57.38 201 PHE A CA 1
ATOM 1656 C C . PHE A 1 201 ? 29.166 -3.918 -6.947 1.00 57.38 201 PHE A C 1
ATOM 1658 O O . PHE A 1 201 ? 28.861 -5.103 -7.069 1.00 57.38 201 PHE A O 1
ATOM 1665 N N . MET A 1 202 ? 29.215 -3.089 -7.995 1.00 54.53 202 MET A N 1
ATOM 1666 C CA . MET A 1 202 ? 28.938 -3.531 -9.368 1.00 54.53 202 MET A CA 1
ATOM 1667 C C . MET A 1 202 ? 30.002 -4.509 -9.889 1.00 54.53 202 MET A C 1
ATOM 1669 O O . MET A 1 202 ? 29.655 -5.499 -10.533 1.00 54.53 202 MET A O 1
ATOM 1673 N N . GLU A 1 203 ? 31.282 -4.300 -9.559 1.00 54.56 203 GLU A N 1
ATOM 1674 C CA . GLU A 1 203 ? 32.354 -5.243 -9.917 1.00 54.56 203 GLU A CA 1
ATOM 1675 C C . GLU A 1 203 ? 32.224 -6.582 -9.172 1.00 54.56 203 GLU A C 1
ATOM 1677 O O . GLU A 1 203 ? 32.383 -7.643 -9.777 1.00 54.56 203 GLU A O 1
ATOM 1682 N N . MET A 1 204 ? 31.841 -6.566 -7.892 1.00 51.31 204 MET A N 1
ATOM 1683 C CA . MET A 1 204 ? 31.666 -7.788 -7.102 1.00 51.31 204 MET A CA 1
ATOM 1684 C C . MET A 1 204 ? 30.421 -8.595 -7.524 1.00 51.31 204 MET A C 1
ATOM 1686 O O . MET A 1 204 ? 30.444 -9.826 -7.484 1.00 51.31 204 MET A O 1
ATOM 1690 N N . ILE A 1 205 ? 29.349 -7.935 -7.983 1.00 56.66 205 ILE A N 1
ATOM 1691 C CA . ILE A 1 205 ? 28.164 -8.615 -8.540 1.00 56.66 205 ILE A CA 1
ATOM 1692 C C . ILE A 1 205 ? 28.476 -9.255 -9.897 1.00 56.66 205 ILE A C 1
ATOM 1694 O O . ILE A 1 205 ? 28.085 -10.403 -10.121 1.00 56.66 205 ILE A O 1
ATOM 1698 N N . ASN A 1 206 ? 29.224 -8.570 -10.768 1.00 49.06 206 ASN A N 1
ATOM 1699 C CA . ASN A 1 206 ? 29.667 -9.149 -12.040 1.00 49.06 206 ASN A CA 1
ATOM 1700 C C . ASN A 1 206 ? 30.596 -10.357 -11.827 1.00 49.06 206 ASN A C 1
ATOM 1702 O O . ASN A 1 206 ? 30.445 -11.377 -12.500 1.00 49.06 206 ASN A O 1
ATOM 1706 N N . TYR A 1 207 ? 31.486 -10.295 -10.832 1.00 53.62 207 TYR A N 1
ATOM 1707 C CA . TYR A 1 207 ? 32.365 -11.411 -10.472 1.00 53.62 207 TYR A CA 1
ATOM 1708 C C . TYR A 1 207 ? 31.585 -12.644 -9.971 1.00 53.62 207 TYR A C 1
ATOM 1710 O O . TYR A 1 207 ? 31.870 -13.773 -10.368 1.00 53.62 207 TYR A O 1
ATOM 1718 N N . CYS A 1 208 ? 30.532 -12.450 -9.168 1.00 42.94 208 CYS A N 1
ATOM 1719 C CA . CYS A 1 208 ? 29.669 -13.551 -8.724 1.00 42.94 208 CYS A CA 1
ATOM 1720 C C . CYS A 1 208 ? 28.788 -14.147 -9.839 1.00 42.94 208 CYS A C 1
ATOM 1722 O O . CYS A 1 208 ? 28.363 -15.297 -9.719 1.00 42.94 208 CYS A O 1
ATOM 1724 N N . LEU A 1 209 ? 28.504 -13.398 -10.910 1.00 47.00 209 LEU A N 1
ATOM 1725 C CA . LEU A 1 209 ? 27.777 -13.900 -12.083 1.00 47.00 209 LEU A CA 1
ATOM 1726 C C . LEU A 1 209 ? 28.671 -14.733 -13.016 1.00 47.00 209 LEU A C 1
ATOM 1728 O O . LEU A 1 209 ? 28.176 -15.684 -13.615 1.00 47.00 209 LEU A O 1
ATOM 1732 N N . GLN A 1 210 ? 29.977 -14.454 -13.086 1.00 47.84 210 GLN A N 1
ATOM 1733 C CA . GLN A 1 210 ? 30.921 -15.247 -13.889 1.00 47.84 210 GLN A CA 1
ATOM 1734 C C . GLN A 1 210 ? 31.277 -16.613 -13.280 1.00 47.84 210 GLN A C 1
ATOM 1736 O O . GLN A 1 210 ? 31.635 -17.519 -14.020 1.00 47.84 210 GLN A O 1
ATOM 1741 N N . LEU A 1 211 ? 31.136 -16.802 -11.965 1.00 47.78 211 LEU A N 1
ATOM 1742 C CA . LEU A 1 211 ? 31.455 -18.067 -11.278 1.00 47.78 211 LEU A CA 1
ATOM 1743 C C . LEU A 1 211 ? 30.337 -19.131 -11.336 1.00 47.78 211 LEU A C 1
ATOM 1745 O O . LEU A 1 211 ? 30.456 -20.180 -10.705 1.00 47.78 211 LEU A O 1
ATOM 1749 N N . LYS A 1 212 ? 29.235 -18.865 -12.051 1.00 44.91 212 LYS A N 1
ATOM 1750 C CA . LYS A 1 212 ? 28.104 -19.798 -12.227 1.00 44.91 212 LYS A CA 1
ATOM 1751 C C . LYS A 1 212 ? 27.985 -20.410 -13.630 1.00 44.91 212 LYS A C 1
ATOM 1753 O O . LYS A 1 212 ? 26.989 -21.091 -13.874 1.00 44.91 212 LYS A O 1
ATOM 1758 N N . ASN A 1 213 ? 28.979 -20.202 -14.494 1.00 37.84 213 ASN A N 1
ATOM 1759 C CA . ASN A 1 213 ? 29.164 -20.953 -15.740 1.00 37.84 213 ASN A CA 1
ATOM 1760 C C . ASN A 1 213 ? 30.356 -21.899 -15.615 1.00 37.84 213 ASN A C 1
ATOM 1762 O O . ASN A 1 213 ? 31.398 -21.443 -15.096 1.00 37.84 213 ASN A O 1
#

Foldseek 3Di:
DDDDPVVPPPLQAFQLLVVLLVVLVVCVLVVHDCLVVLVVSLVCLVVCVCVVRQKTKDKDPAFLVVPDPDQDLQSVQLVQVQVVCVVVVHHRDPGGIDMFIWGQFPVGIHGPVDDDGHGDSVCCCVVRVQVSCVVPQVVVVHHPVVSVVVVVPPPPPPDDDDDDDDDDDDDDDDDDDDDDDDDDPDDDDDPPPPVVVVVVVVVVSVVVVVVPD